Protein AF-C1H5U0-F1 (afdb_monomer)

Mean predicted aligned error: 10.73 Å

Organism: Paracoccidioides lutzii (strain ATCC MYA-826 / Pb01) (NCBI:txid502779)

Radius of gyration: 21.23 Å; Cα contacts (8 Å, |Δi|>4): 278; chains: 1; bounding box: 90×34×48 Å

pLDDT: mean 82.21, std 16.06, range [36.59, 97.88]

Solvent-accessible surface area (backbone atoms only — not comparable to full-atom values): 10912 Å² total; per-residue (Å²): 135,91,81,87,77,85,79,78,80,78,80,78,79,77,77,75,79,76,72,77,74,82,70,67,70,88,63,74,55,63,55,65,66,98,82,51,88,46,46,76,32,18,67,56,46,23,49,40,44,39,68,74,68,60,43,86,22,54,40,32,33,42,63,38,92,76,31,60,70,64,57,34,46,53,51,13,60,76,69,74,34,40,28,69,68,70,71,52,73,40,69,69,48,53,47,36,66,64,58,19,70,54,64,78,59,42,69,38,47,62,62,22,44,48,31,11,50,29,66,46,43,38,66,42,38,35,35,33,42,29,68,77,46,77,58,78,41,96,84,28,59,49,40,56,43,26,48,56,40,24,56,75,68,68,34,44,49,33,33,29,29,72,78,47,96,95,41,71,50,76,43,81,56,54,93,95,61,62,55,74,77,83,79,83,127

Foldseek 3Di:
DDDDDDPPPPPPPPPPPPPPDPQADDDPQQDDDPPFPLADGLQVLLCCVCPVVVDQQEAEEAEWPPDDPVLSVLVCVVVVHDYLVVSCPDVVNVSSCVSRPPPVSNVSNVLSNLLSSLLSHPAEYEYEAEAPDQQCDPPHSCRRRRVSSNVVVVHFYWYWYCLDVVDIDIDGDDHPDGDDDDPPD

Secondary structure (DSSP, 8-state):
----------------------PPP--GGGSPPTT-SSSPPHHHHHHIIIIIS---S-SEEEE-TTS-HHHHHHHHHHTT-EEHHHHHSSHHHHHHHHH---HHHHTTHHHHHHHHHHHH--SEEEEE--TT---S-TT-HIIIIIHHHHHHTT-EEEEEEEEETTEEEEEE--TTPPPPP----

Sequence (185 aa):
MKSPALLTFILALLVTFVTPLAVPQKNSLEKRGPYDNACPPVRTISGWMTYAKGWDGSKAVFWTADSDANDAKDFARQICGTYYYDLMNDMQWVQWEVVCTNQDEKAKLIPRASQAMAMATKGTAYIMIQEGAFHDRPSSTWWNVEYPVLLKNNVNVIAVNPREPGKFEQRPYNPGENPPPVKII

Nearest PDB structures (foldseek):
  8k9z-assembly2_C  TM=5.836E-01  e=4.322E-04  Vibrio vulnificus
  8ka1-assembly4_G  TM=5.293E-01  e=8.578E-04  Vibrio vulnificus
  8ka0-assembly4_G  TM=5.403E-01  e=9.717E-04  Vibrio vulnificus
  4xjt-assembly1_A  TM=6.358E-01  e=5.563E-03  Homo sapiens
  2y0d-assembly1_B  TM=2.561E-01  e=1.947E+00  Burkholderia cepacia

Structure (mmCIF, N/CA/C/O backbone):
data_AF-C1H5U0-F1
#
_entry.id   AF-C1H5U0-F1
#
loop_
_atom_site.group_PDB
_atom_site.id
_atom_site.type_symbol
_atom_site.label_atom_id
_atom_site.label_alt_id
_atom_site.label_comp_id
_atom_site.label_asym_id
_atom_site.label_entity_id
_atom_site.label_seq_id
_atom_site.pdbx_PDB_ins_code
_atom_site.Cartn_x
_atom_site.Cartn_y
_atom_site.Cartn_z
_atom_site.occupancy
_atom_site.B_iso_or_equiv
_atom_site.auth_seq_id
_atom_site.auth_comp_id
_atom_site.auth_asym_id
_atom_site.auth_atom_id
_atom_site.pdbx_PDB_model_num
ATOM 1 N N . MET A 1 1 ? -69.719 4.556 16.436 1.00 36.59 1 MET A N 1
ATOM 2 C CA . MET A 1 1 ? -69.989 4.242 15.014 1.00 36.59 1 MET A CA 1
ATOM 3 C C . MET A 1 1 ? -68.676 3.921 14.318 1.00 36.59 1 MET A C 1
ATOM 5 O O . MET A 1 1 ? -67.643 4.429 14.728 1.00 36.59 1 MET A O 1
ATOM 9 N N . LYS A 1 2 ? -68.741 3.000 13.354 1.00 40.03 2 LYS A N 1
ATOM 10 C CA . LYS A 1 2 ? -67.639 2.337 12.640 1.00 40.03 2 LYS A CA 1
ATOM 11 C C . LYS A 1 2 ? -66.761 3.316 11.843 1.00 40.03 2 LYS A C 1
ATOM 13 O O . LYS A 1 2 ? -67.313 4.200 11.200 1.00 40.03 2 LYS A O 1
ATOM 18 N N . SER A 1 3 ? -65.448 3.066 11.801 1.00 48.28 3 SER A N 1
ATOM 19 C CA . SER A 1 3 ? -64.703 2.637 10.594 1.00 48.28 3 SER A CA 1
ATOM 20 C C . SER A 1 3 ? -63.207 2.989 10.718 1.00 48.28 3 SER A C 1
ATOM 22 O O . SER A 1 3 ? -62.864 4.165 10.607 1.00 48.28 3 SER A O 1
ATOM 24 N N . PRO A 1 4 ? -62.288 2.028 10.929 1.00 50.25 4 PRO A N 1
ATOM 25 C CA . PRO A 1 4 ? -60.881 2.247 10.627 1.00 50.25 4 PRO A CA 1
ATOM 26 C C . PRO A 1 4 ? -60.677 2.015 9.126 1.00 50.25 4 PRO A C 1
ATOM 28 O O . PRO A 1 4 ? -60.777 0.894 8.626 1.00 50.25 4 PRO A O 1
ATOM 31 N N . ALA A 1 5 ? -60.467 3.116 8.407 1.00 52.16 5 ALA A N 1
ATOM 32 C CA . ALA A 1 5 ? -60.176 3.126 6.987 1.00 52.16 5 ALA A CA 1
ATOM 33 C C . ALA A 1 5 ? -58.921 2.295 6.679 1.00 52.16 5 ALA A C 1
ATOM 35 O O . ALA A 1 5 ? -57.882 2.423 7.327 1.00 52.16 5 ALA A O 1
ATOM 36 N N . LEU A 1 6 ? -59.070 1.448 5.666 1.00 49.81 6 LEU A N 1
ATOM 37 C CA . LEU A 1 6 ? -58.053 0.650 5.002 1.00 49.81 6 LEU A CA 1
ATOM 38 C C . LEU A 1 6 ? -56.871 1.556 4.591 1.00 49.81 6 LEU A C 1
ATOM 40 O O . LEU A 1 6 ? -56.962 2.290 3.608 1.00 49.81 6 LEU A O 1
ATOM 44 N N . LEU A 1 7 ? -55.772 1.547 5.347 1.00 49.28 7 LEU A N 1
ATOM 45 C CA . LEU A 1 7 ? -54.528 2.199 4.934 1.00 49.28 7 LEU A CA 1
ATOM 46 C C . LEU A 1 7 ? -53.786 1.254 3.987 1.00 49.28 7 LEU A C 1
ATOM 48 O O . LEU A 1 7 ? -53.045 0.363 4.398 1.00 49.28 7 LEU A O 1
ATOM 52 N N . THR A 1 8 ? -54.039 1.436 2.697 1.00 52.31 8 THR A N 1
ATOM 53 C CA . THR A 1 8 ? -53.291 0.819 1.607 1.00 52.31 8 THR A CA 1
ATOM 54 C C . THR A 1 8 ? -51.835 1.287 1.692 1.00 52.31 8 THR A C 1
ATOM 56 O O . THR A 1 8 ? -51.516 2.418 1.330 1.00 52.31 8 THR A O 1
ATOM 59 N N . PHE A 1 9 ? -50.942 0.435 2.198 1.00 56.84 9 PHE A N 1
ATOM 60 C CA . PHE A 1 9 ? -49.500 0.674 2.148 1.00 56.84 9 PHE A CA 1
ATOM 61 C C . PHE A 1 9 ? -49.034 0.568 0.692 1.00 56.84 9 PHE A C 1
ATOM 63 O O . PHE A 1 9 ? -48.806 -0.522 0.171 1.00 56.84 9 PHE A O 1
ATOM 70 N N . ILE A 1 10 ? -48.907 1.710 0.016 1.00 55.12 10 ILE A N 1
ATOM 71 C CA . ILE A 1 10 ? -48.169 1.803 -1.243 1.00 55.12 10 ILE A CA 1
ATOM 72 C C . ILE A 1 10 ? -46.694 1.611 -0.887 1.00 55.12 10 ILE A C 1
ATOM 74 O O . ILE A 1 10 ? -46.035 2.520 -0.385 1.00 55.12 10 ILE A O 1
ATOM 78 N N . LEU A 1 11 ? -46.191 0.395 -1.102 1.00 56.19 11 LEU A N 1
ATOM 79 C CA . LEU A 1 11 ? -44.779 0.064 -0.972 1.00 56.19 11 LEU A CA 1
ATOM 80 C C . LEU A 1 11 ? -44.030 0.736 -2.136 1.00 56.19 11 LEU A C 1
ATOM 82 O O . LEU A 1 11 ? -43.865 0.159 -3.209 1.00 56.19 11 LEU A O 1
ATOM 86 N N . ALA A 1 12 ? -43.640 1.997 -1.957 1.00 55.34 12 ALA A N 1
ATOM 87 C CA . ALA A 1 12 ? -42.763 2.691 -2.889 1.00 55.34 12 ALA A CA 1
ATOM 88 C C . ALA A 1 12 ? -41.373 2.043 -2.811 1.00 55.34 12 ALA A C 1
ATOM 90 O O . ALA A 1 12 ? -40.575 2.343 -1.923 1.00 55.34 12 ALA A O 1
ATOM 91 N N . LEU A 1 13 ? -41.107 1.105 -3.720 1.00 54.59 13 LEU A N 1
ATOM 92 C CA . LEU A 1 13 ? -39.803 0.478 -3.885 1.00 54.59 13 LEU A CA 1
ATOM 93 C C . LEU A 1 13 ? -38.851 1.527 -4.481 1.00 54.59 13 LEU A C 1
ATOM 95 O O . LEU A 1 13 ? -38.736 1.673 -5.697 1.00 54.59 13 LEU A O 1
ATOM 99 N N . LEU A 1 14 ? -38.222 2.323 -3.615 1.00 51.44 14 LEU A N 1
ATOM 100 C CA . LEU A 1 14 ? -37.121 3.212 -3.972 1.00 51.44 14 LEU A CA 1
ATOM 101 C C . LEU A 1 14 ? -35.942 2.341 -4.415 1.00 51.44 14 LEU A C 1
ATOM 103 O O . LEU A 1 14 ? -35.131 1.901 -3.605 1.00 51.44 14 LEU A O 1
ATOM 107 N N . VAL A 1 15 ? -35.864 2.068 -5.717 1.00 54.78 15 VAL A N 1
ATOM 108 C CA . VAL A 1 15 ? -34.641 1.571 -6.347 1.00 54.78 15 VAL A CA 1
ATOM 109 C C . VAL A 1 15 ? -33.657 2.733 -6.324 1.00 54.78 15 VAL A C 1
ATOM 111 O O . VAL A 1 15 ? -33.664 3.597 -7.200 1.00 54.78 15 VAL A O 1
ATOM 114 N N . THR A 1 16 ? -32.844 2.810 -5.275 1.00 54.38 16 THR A N 1
ATOM 115 C CA . THR A 1 16 ? -31.680 3.686 -5.265 1.00 54.38 16 THR A CA 1
ATOM 116 C C . THR A 1 16 ? -30.723 3.167 -6.332 1.00 54.38 16 THR A C 1
ATOM 118 O O . THR A 1 16 ? -30.081 2.130 -6.178 1.00 54.38 16 THR A O 1
ATOM 121 N N . PHE A 1 17 ? -30.647 3.877 -7.457 1.00 49.91 17 PHE A N 1
ATOM 122 C CA . PHE A 1 17 ? -29.544 3.715 -8.393 1.00 49.91 17 PHE A CA 1
ATOM 123 C C . PHE A 1 17 ? -28.279 4.157 -7.660 1.00 49.91 17 PHE A C 1
ATOM 125 O O . PHE A 1 17 ? -27.947 5.339 -7.632 1.00 49.91 17 PHE A O 1
ATOM 132 N N . VAL A 1 18 ? -27.592 3.215 -7.014 1.00 46.25 18 VAL A N 1
ATOM 133 C CA . VAL A 1 18 ? -26.211 3.422 -6.591 1.00 46.25 18 VAL A CA 1
ATOM 134 C C . VAL A 1 18 ? -25.440 3.594 -7.890 1.00 46.25 18 VAL A C 1
ATOM 136 O O . VAL A 1 18 ? -25.178 2.615 -8.584 1.00 46.25 18 VAL A O 1
ATOM 139 N N . THR A 1 19 ? -25.158 4.833 -8.292 1.00 47.72 19 THR A N 1
ATOM 140 C CA . THR A 1 19 ? -24.244 5.071 -9.405 1.00 47.72 19 THR A CA 1
ATOM 141 C C . THR A 1 19 ? -22.902 4.506 -8.965 1.00 47.72 19 THR A C 1
ATOM 143 O O . THR A 1 19 ? -22.349 5.031 -7.994 1.00 47.72 19 THR A O 1
ATOM 146 N N . PRO A 1 20 ? -22.380 3.436 -9.591 1.00 51.66 20 PRO A N 1
ATOM 147 C CA . PRO A 1 20 ? -21.033 3.001 -9.281 1.00 51.66 20 PRO A CA 1
ATOM 148 C C . PRO A 1 20 ? -20.127 4.192 -9.579 1.00 51.66 20 PRO A C 1
ATOM 150 O O . PRO A 1 20 ? -20.102 4.684 -10.710 1.00 51.66 20 PRO A O 1
ATOM 153 N N . LEU A 1 21 ? -19.458 4.710 -8.547 1.00 56.47 21 LEU A N 1
ATOM 154 C CA . LEU A 1 21 ? -18.447 5.743 -8.724 1.00 56.47 21 LEU A CA 1
ATOM 155 C C . LEU A 1 21 ? -17.485 5.242 -9.798 1.00 56.47 21 LEU A C 1
ATOM 157 O O . LEU A 1 21 ? -17.056 4.086 -9.756 1.00 56.47 21 LEU A O 1
ATOM 161 N N . ALA A 1 22 ? -17.223 6.082 -10.799 1.00 54.69 22 ALA A N 1
ATOM 162 C CA . ALA A 1 22 ? -16.344 5.732 -11.900 1.00 54.69 22 ALA A CA 1
ATOM 163 C C . ALA A 1 22 ? -14.982 5.322 -11.325 1.00 54.69 22 ALA A C 1
ATOM 165 O O . ALA A 1 22 ? -14.222 6.158 -10.840 1.00 54.69 22 ALA A O 1
ATOM 166 N N . VAL A 1 23 ? -14.702 4.018 -11.341 1.00 56.50 23 VAL A N 1
ATOM 167 C CA . VAL A 1 23 ? -13.418 3.471 -10.906 1.00 56.50 23 VAL A CA 1
ATOM 168 C C . VAL A 1 23 ? -12.339 4.043 -11.834 1.00 56.50 23 VAL A C 1
ATOM 170 O O . VAL A 1 23 ? -12.524 3.993 -13.056 1.00 56.50 23 VAL A O 1
ATOM 173 N N . PRO A 1 24 ? -11.230 4.593 -11.307 1.00 53.41 24 PRO A N 1
ATOM 174 C CA . PRO A 1 24 ? -10.163 5.142 -12.137 1.00 53.41 24 PRO A CA 1
ATOM 175 C C . PRO A 1 24 ? -9.634 4.145 -13.178 1.00 53.41 24 PRO A C 1
ATOM 177 O O . PRO A 1 24 ? -9.595 2.931 -12.956 1.00 53.41 24 PRO A O 1
ATOM 180 N N . GLN A 1 25 ? -9.239 4.678 -14.340 1.00 52.84 25 GLN A N 1
ATOM 181 C CA . GLN A 1 25 ? -8.763 3.907 -15.492 1.00 52.84 25 GLN A CA 1
ATOM 182 C C . GLN A 1 25 ? -7.544 3.025 -15.175 1.00 52.84 25 GLN A C 1
ATOM 184 O O . GLN A 1 25 ? -6.736 3.307 -14.293 1.00 52.84 25 GLN A O 1
ATOM 189 N N . LYS A 1 26 ? -7.395 1.964 -15.980 1.00 54.84 26 LYS A N 1
ATOM 190 C CA . LYS A 1 26 ? -6.304 0.980 -15.951 1.00 54.84 26 LYS A CA 1
ATOM 191 C C . LYS A 1 26 ? -4.927 1.645 -15.820 1.00 54.84 26 LYS A C 1
ATOM 193 O O . LYS A 1 26 ? -4.425 2.233 -16.775 1.00 54.84 26 LYS A O 1
ATOM 198 N N . ASN A 1 27 ? -4.293 1.485 -14.661 1.00 61.78 27 ASN A N 1
ATOM 199 C CA . ASN A 1 27 ? -2.944 1.986 -14.430 1.00 61.78 27 ASN A CA 1
ATOM 200 C C . ASN A 1 27 ? -1.891 1.145 -15.188 1.00 61.78 27 ASN A C 1
ATOM 202 O O . ASN A 1 27 ? -2.013 -0.076 -15.316 1.00 61.78 27 ASN A O 1
ATOM 206 N N . SER A 1 28 ? -0.840 1.797 -15.693 1.00 71.50 28 SER A N 1
ATOM 207 C CA . SER A 1 28 ? 0.243 1.189 -16.484 1.00 71.50 28 SER A CA 1
ATOM 208 C C . SER A 1 28 ? 1.241 0.359 -15.660 1.00 71.50 28 SER A C 1
ATOM 210 O O . SER A 1 28 ? 2.111 -0.294 -16.233 1.00 71.50 28 SER A O 1
ATOM 212 N N . LEU A 1 29 ? 1.104 0.338 -14.329 1.00 85.44 29 LEU A N 1
ATOM 213 C CA . LEU A 1 29 ? 2.038 -0.311 -13.400 1.00 85.44 29 LEU A CA 1
ATOM 214 C C . LEU A 1 29 ? 2.165 -1.829 -13.586 1.00 85.44 29 LEU A C 1
ATOM 216 O O . LEU A 1 29 ? 3.243 -2.372 -13.332 1.00 85.44 29 LEU A O 1
ATOM 220 N N . GLU A 1 30 ? 1.101 -2.507 -14.041 1.00 80.69 30 GLU A N 1
ATOM 221 C CA . GLU A 1 30 ? 1.060 -3.973 -14.189 1.00 80.69 30 GLU A CA 1
ATOM 222 C C . GLU A 1 30 ? 2.194 -4.514 -15.063 1.00 80.69 30 GLU A C 1
ATOM 224 O O . GLU A 1 30 ? 2.725 -5.599 -14.807 1.00 80.69 30 GLU A O 1
ATOM 229 N N . LYS A 1 31 ? 2.533 -3.767 -16.118 1.00 78.06 31 LYS A N 1
ATOM 230 C CA . LYS A 1 31 ? 3.557 -4.141 -17.084 1.00 78.06 31 LYS A CA 1
ATOM 231 C C . LYS A 1 31 ? 4.830 -3.351 -16.837 1.00 78.06 31 LYS A C 1
ATOM 233 O O . LYS A 1 31 ? 4.841 -2.240 -16.311 1.00 78.06 31 LYS A O 1
ATOM 238 N N . ARG A 1 32 ? 5.915 -3.967 -17.267 1.00 77.50 32 ARG A N 1
ATOM 239 C CA . ARG A 1 32 ? 7.239 -3.375 -17.318 1.00 77.50 32 ARG A CA 1
ATOM 240 C C . ARG A 1 32 ? 7.489 -2.727 -18.669 1.00 77.50 32 ARG A C 1
ATOM 242 O O . ARG A 1 32 ? 6.888 -3.146 -19.661 1.00 77.50 32 ARG A O 1
ATOM 249 N N . GLY A 1 33 ? 8.403 -1.763 -18.710 1.00 73.06 33 GLY A N 1
ATOM 250 C CA . GLY A 1 33 ? 8.985 -1.316 -19.971 1.00 73.06 33 GLY A CA 1
ATOM 251 C C . GLY A 1 33 ? 9.666 -2.478 -20.725 1.00 73.06 33 GLY A C 1
ATOM 252 O O . GLY A 1 33 ? 10.146 -3.423 -20.094 1.00 73.06 33 GLY A O 1
ATOM 253 N N . PRO A 1 34 ? 9.727 -2.436 -22.068 1.00 68.94 34 PRO A N 1
ATOM 254 C CA . PRO A 1 34 ? 10.248 -3.534 -22.892 1.00 68.94 34 PRO A CA 1
ATOM 255 C C . PRO A 1 34 ? 11.735 -3.871 -22.671 1.00 68.94 34 PRO A C 1
ATOM 257 O O . PRO A 1 34 ? 12.166 -4.945 -23.079 1.00 68.94 34 PRO A O 1
ATOM 260 N N . TYR A 1 35 ? 12.512 -2.998 -22.018 1.00 62.41 35 TYR A N 1
ATOM 261 C CA . TYR A 1 35 ? 13.975 -3.122 -21.908 1.00 62.41 35 TYR A CA 1
ATOM 262 C C . TYR A 1 35 ? 14.517 -3.137 -20.482 1.00 62.41 35 TYR A C 1
ATOM 264 O O . TYR A 1 35 ? 15.729 -3.128 -20.288 1.00 62.41 35 TYR A O 1
ATOM 272 N N . ASP A 1 36 ? 13.650 -3.180 -19.478 1.00 72.06 36 ASP A N 1
ATOM 273 C CA . ASP A 1 36 ? 14.103 -3.220 -18.097 1.00 72.06 36 ASP A CA 1
ATOM 274 C C . ASP A 1 36 ? 13.911 -4.617 -17.537 1.00 72.06 36 ASP A C 1
ATOM 276 O O . ASP A 1 36 ? 12.841 -4.918 -17.055 1.00 72.06 36 ASP A O 1
ATOM 280 N N . ASN A 1 37 ? 14.892 -5.515 -17.613 1.00 76.69 37 ASN A N 1
ATOM 281 C CA . ASN A 1 37 ? 14.695 -6.861 -17.063 1.00 76.69 37 ASN A CA 1
ATOM 282 C C . ASN A 1 37 ? 14.859 -6.951 -15.540 1.00 76.69 37 ASN A C 1
ATOM 284 O O . ASN A 1 37 ? 14.518 -7.987 -14.964 1.00 76.69 37 ASN A O 1
ATOM 288 N N . ALA A 1 38 ? 15.327 -5.883 -14.902 1.00 85.69 38 ALA A N 1
ATOM 289 C CA . ALA A 1 38 ? 15.750 -5.898 -13.515 1.00 85.69 38 ALA A CA 1
ATOM 290 C C . ALA A 1 38 ? 14.658 -5.408 -12.557 1.00 85.69 38 ALA A C 1
ATOM 292 O O . ALA A 1 38 ? 14.546 -5.924 -11.445 1.00 85.69 38 ALA A O 1
ATOM 293 N N . CYS A 1 39 ? 13.802 -4.481 -12.991 1.00 90.88 39 CYS A N 1
ATOM 294 C CA . CYS A 1 39 ? 12.648 -4.068 -12.200 1.00 90.88 39 CYS A CA 1
ATOM 295 C C . CYS A 1 39 ? 11.550 -5.150 -12.253 1.00 90.88 39 CYS A C 1
ATOM 297 O O . CYS A 1 39 ? 11.128 -5.553 -13.342 1.00 90.88 39 CYS A O 1
ATOM 299 N N . PRO A 1 40 ? 11.051 -5.659 -11.117 1.00 91.81 40 PRO A N 1
ATOM 300 C CA . PRO A 1 40 ? 9.992 -6.662 -11.115 1.00 91.81 40 PRO A CA 1
ATOM 301 C C . PRO A 1 40 ? 8.633 -6.060 -11.533 1.00 91.81 40 PRO A C 1
ATOM 303 O O . PRO A 1 40 ? 8.292 -4.942 -11.133 1.00 91.81 40 PRO A O 1
ATOM 306 N N . PRO A 1 41 ? 7.808 -6.790 -12.309 1.00 92.38 41 PRO A N 1
ATOM 307 C CA . PRO A 1 41 ? 6.410 -6.424 -12.522 1.00 92.38 41 PRO A CA 1
ATOM 308 C C . PRO A 1 41 ? 5.563 -6.710 -11.270 1.00 92.38 41 PRO A C 1
ATOM 310 O O . PRO A 1 41 ? 5.934 -7.524 -10.421 1.00 92.38 41 PRO A O 1
ATOM 313 N N . VAL A 1 42 ? 4.365 -6.116 -11.197 1.00 93.44 42 VAL A N 1
ATOM 314 C CA . VAL A 1 42 ? 3.436 -6.246 -10.049 1.00 93.44 42 VAL A CA 1
ATOM 315 C C . VAL A 1 42 ? 3.181 -7.705 -9.661 1.00 93.44 42 VAL A C 1
ATOM 317 O O . VAL A 1 42 ? 3.228 -8.053 -8.486 1.00 93.44 42 VAL A O 1
ATOM 320 N N . ARG A 1 43 ? 2.959 -8.593 -10.641 1.00 92.81 43 ARG A N 1
ATOM 321 C CA . ARG A 1 43 ? 2.694 -10.021 -10.378 1.00 92.81 43 ARG A CA 1
ATOM 322 C C . ARG A 1 43 ? 3.871 -10.740 -9.721 1.00 92.81 43 ARG A C 1
ATOM 324 O O . ARG A 1 43 ? 3.642 -11.614 -8.892 1.00 92.81 43 ARG A O 1
ATOM 331 N N . THR A 1 44 ? 5.104 -10.375 -10.069 1.00 93.44 44 THR A N 1
ATOM 332 C CA . THR A 1 44 ? 6.307 -10.939 -9.442 1.00 93.44 44 T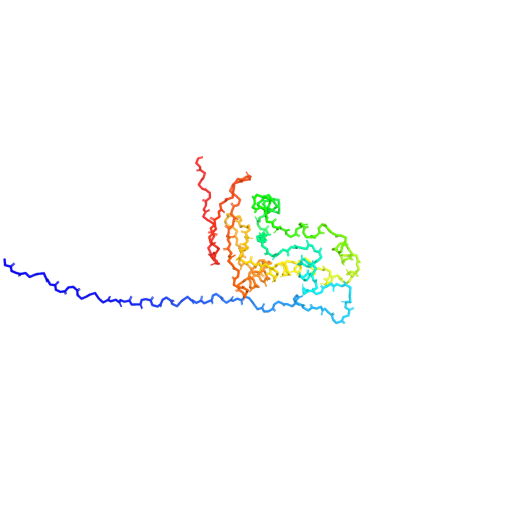HR A CA 1
ATOM 333 C C . THR A 1 44 ? 6.395 -10.511 -7.984 1.00 93.44 44 THR A C 1
ATOM 335 O O . THR A 1 44 ? 6.621 -11.357 -7.125 1.00 93.44 44 THR A O 1
ATOM 338 N N . ILE A 1 45 ? 6.141 -9.232 -7.694 1.00 94.50 45 ILE A N 1
ATOM 339 C CA . ILE A 1 45 ? 6.135 -8.726 -6.317 1.00 94.50 45 ILE A CA 1
ATOM 340 C C . ILE A 1 45 ? 5.012 -9.391 -5.510 1.00 94.50 45 ILE A C 1
ATOM 342 O O . ILE A 1 45 ? 5.252 -9.867 -4.408 1.00 94.50 45 ILE A O 1
ATOM 346 N N . SER A 1 46 ? 3.808 -9.496 -6.078 1.00 94.19 46 SER A N 1
ATOM 347 C CA . SER A 1 46 ? 2.648 -10.100 -5.409 1.00 94.19 46 SER A CA 1
ATOM 348 C C . SER A 1 46 ? 2.899 -11.573 -5.074 1.00 94.19 46 SER A C 1
ATOM 350 O O . SER A 1 46 ? 2.696 -11.990 -3.938 1.00 94.19 46 SER A O 1
ATOM 352 N N . GLY A 1 47 ? 3.444 -12.343 -6.025 1.00 94.00 47 GLY A N 1
ATOM 353 C CA . GLY A 1 47 ? 3.845 -13.728 -5.782 1.00 94.00 47 GLY A CA 1
ATOM 354 C C . GLY A 1 47 ? 4.955 -13.854 -4.736 1.00 94.00 47 GLY A C 1
ATOM 355 O O . GLY A 1 47 ? 4.907 -14.743 -3.892 1.00 94.00 47 GLY A O 1
ATOM 356 N N . TRP A 1 48 ? 5.940 -12.957 -4.736 1.00 94.69 48 TRP A N 1
ATOM 357 C CA . TRP A 1 48 ? 6.980 -12.943 -3.706 1.00 94.69 48 TRP A CA 1
ATOM 358 C C . TRP A 1 48 ? 6.407 -12.665 -2.306 1.00 94.69 48 TRP A C 1
ATOM 360 O O . TRP A 1 48 ? 6.734 -13.392 -1.367 1.00 94.69 48 TRP A O 1
ATOM 370 N N . MET A 1 49 ? 5.492 -11.701 -2.167 1.00 94.50 49 MET A N 1
ATOM 371 C CA . MET A 1 49 ? 4.811 -11.422 -0.897 1.00 94.50 49 MET A CA 1
ATOM 372 C C . MET A 1 49 ? 4.061 -12.657 -0.373 1.00 94.50 49 MET A C 1
ATOM 374 O O . MET A 1 49 ? 4.161 -12.984 0.806 1.00 94.50 49 MET A O 1
ATOM 378 N N . THR A 1 50 ? 3.356 -13.394 -1.235 1.00 94.19 50 THR A N 1
ATOM 379 C CA . THR A 1 50 ? 2.586 -14.565 -0.788 1.00 94.19 50 THR A CA 1
ATOM 380 C C . THR A 1 50 ? 3.445 -15.803 -0.548 1.00 94.19 50 THR A C 1
ATOM 382 O O . THR A 1 50 ? 3.254 -16.503 0.440 1.00 94.19 50 THR A O 1
ATOM 385 N N . TYR A 1 51 ? 4.385 -16.104 -1.447 1.00 93.06 51 TYR A N 1
ATOM 386 C CA . TYR A 1 51 ? 5.116 -17.375 -1.426 1.00 93.06 51 TYR A CA 1
ATOM 387 C C . TYR A 1 51 ? 6.447 -17.292 -0.684 1.00 93.06 51 TYR A C 1
ATOM 389 O O . TYR A 1 51 ? 6.778 -18.212 0.056 1.00 93.06 51 TYR A O 1
ATOM 397 N N . ALA A 1 52 ? 7.213 -16.215 -0.868 1.00 89.62 52 ALA A N 1
ATOM 398 C CA . ALA A 1 52 ? 8.525 -16.083 -0.238 1.00 89.62 52 ALA A CA 1
ATOM 399 C C . ALA A 1 52 ? 8.421 -15.507 1.178 1.00 89.62 52 ALA A C 1
ATOM 401 O O . ALA A 1 52 ? 9.106 -15.983 2.079 1.00 89.62 52 ALA A O 1
ATOM 402 N N . LYS A 1 53 ? 7.541 -14.517 1.397 1.00 90.25 53 LYS A N 1
ATOM 403 C CA . LYS A 1 53 ? 7.294 -13.963 2.742 1.00 90.25 53 LYS A CA 1
ATOM 404 C C . LYS A 1 53 ? 6.269 -14.766 3.545 1.00 90.25 53 LYS A C 1
ATOM 406 O O . LYS A 1 53 ? 6.156 -14.553 4.747 1.00 90.25 53 LYS A O 1
ATOM 411 N N . GLY A 1 54 ? 5.528 -15.668 2.898 1.00 91.19 54 GLY A N 1
ATOM 412 C CA . GLY A 1 54 ? 4.481 -16.462 3.544 1.00 91.19 54 GLY A CA 1
ATOM 413 C C . GLY A 1 54 ? 3.289 -15.630 4.025 1.00 91.19 54 GLY A C 1
ATOM 414 O O . GLY A 1 54 ? 2.540 -16.092 4.883 1.00 91.19 54 GLY A O 1
ATOM 415 N N . TRP A 1 55 ? 3.114 -14.405 3.513 1.00 94.06 55 TRP A N 1
ATOM 416 C CA . TRP A 1 55 ? 1.975 -13.570 3.878 1.00 94.06 55 TRP A CA 1
ATOM 417 C C . TRP A 1 55 ? 0.701 -14.114 3.225 1.00 94.06 55 TRP A C 1
ATOM 419 O O . TRP A 1 55 ? 0.625 -14.295 2.009 1.00 94.06 55 TRP A O 1
ATOM 429 N N . ASP A 1 56 ? -0.322 -14.376 4.032 1.00 94.31 56 ASP A N 1
ATOM 430 C CA . ASP A 1 56 ? -1.566 -15.006 3.581 1.00 94.31 56 ASP A CA 1
ATOM 431 C C . ASP A 1 56 ? -2.525 -14.044 2.854 1.00 94.31 56 ASP A C 1
ATOM 433 O O . ASP A 1 56 ? -3.528 -14.484 2.270 1.00 94.31 56 ASP A O 1
ATOM 437 N N . GLY A 1 57 ? -2.188 -12.750 2.846 1.00 95.00 57 GLY A N 1
ATOM 438 C CA . GLY A 1 57 ? -2.994 -11.669 2.290 1.00 95.00 57 GLY A CA 1
ATOM 439 C C . GLY A 1 57 ? -3.976 -11.061 3.291 1.00 95.00 57 GLY A C 1
ATOM 440 O O . GLY A 1 57 ? -4.746 -10.174 2.927 1.00 95.00 57 GLY A O 1
ATOM 441 N N . SER A 1 58 ? -4.019 -11.531 4.535 1.00 94.81 58 SER A N 1
ATOM 442 C CA . SER A 1 58 ? -4.957 -11.010 5.524 1.00 94.81 58 SER A CA 1
ATOM 443 C C . SER A 1 58 ? -4.472 -9.688 6.121 1.00 94.81 58 SER A C 1
ATOM 445 O O . SER A 1 58 ? -3.270 -9.424 6.222 1.00 94.81 58 SER A O 1
ATOM 447 N N . LYS A 1 59 ? -5.437 -8.856 6.537 1.00 95.25 59 LYS A N 1
ATOM 448 C CA . LYS A 1 59 ? -5.217 -7.654 7.358 1.00 95.25 59 LYS A CA 1
ATOM 449 C C . LYS A 1 59 ? -4.147 -6.711 6.791 1.00 95.25 59 LYS A C 1
ATOM 451 O O . LYS A 1 59 ? -3.287 -6.216 7.522 1.00 95.25 59 LYS A O 1
ATOM 456 N N . ALA A 1 60 ? -4.211 -6.472 5.484 1.00 97.62 60 ALA A N 1
ATOM 457 C CA . ALA A 1 60 ? -3.390 -5.466 4.826 1.00 97.62 60 ALA A CA 1
ATOM 458 C C . ALA A 1 60 ? -3.735 -4.073 5.369 1.00 97.62 60 ALA A C 1
ATOM 460 O O . ALA A 1 60 ? -4.910 -3.702 5.388 1.00 97.62 60 ALA A O 1
ATOM 461 N N . VAL A 1 61 ? -2.726 -3.313 5.783 1.00 97.06 61 VAL A N 1
ATOM 462 C CA . VAL A 1 61 ? -2.860 -1.927 6.238 1.00 97.06 61 VAL A CA 1
ATOM 463 C C . VAL A 1 61 ? -2.189 -1.002 5.227 1.00 97.06 61 VAL A C 1
ATOM 465 O O . VAL A 1 61 ? -0.973 -1.035 5.032 1.00 97.06 61 VAL A O 1
ATOM 468 N N . PHE A 1 62 ? -3.012 -0.174 4.598 1.00 95.12 62 PHE A N 1
ATOM 469 C CA . PHE A 1 62 ? -2.644 0.901 3.685 1.00 95.12 62 PHE A CA 1
ATOM 470 C C . PHE A 1 62 ? -2.752 2.245 4.407 1.00 95.12 62 PHE A C 1
ATOM 472 O O . PHE A 1 62 ? -3.416 2.348 5.438 1.00 95.12 62 PHE A O 1
ATOM 479 N N . TRP A 1 63 ? -2.147 3.296 3.863 1.00 91.62 63 TRP A N 1
ATOM 480 C CA . TRP A 1 63 ? -2.295 4.649 4.397 1.00 91.62 63 TRP A CA 1
ATOM 481 C C . TRP A 1 63 ? -2.304 5.686 3.283 1.00 91.62 63 TRP A C 1
ATOM 483 O O . TRP A 1 63 ? -1.723 5.505 2.213 1.00 91.62 63 TRP A O 1
ATOM 493 N N . THR A 1 64 ? -2.996 6.786 3.547 1.00 88.19 64 THR A N 1
ATOM 494 C CA . THR A 1 64 ? -3.003 7.956 2.669 1.00 88.19 64 THR A CA 1
ATOM 495 C C . THR A 1 64 ? -1.790 8.841 2.953 1.00 88.19 64 THR A C 1
ATOM 497 O O . THR A 1 64 ? -1.213 8.775 4.034 1.00 88.19 64 THR A O 1
ATOM 500 N N . ALA A 1 65 ? -1.407 9.700 2.003 1.00 81.94 65 ALA A N 1
ATOM 501 C CA . ALA A 1 65 ? -0.289 10.633 2.191 1.00 81.94 65 ALA A CA 1
ATOM 502 C C . ALA A 1 65 ? -0.504 11.611 3.364 1.00 81.94 65 ALA A C 1
ATOM 504 O O . ALA A 1 65 ? 0.466 12.100 3.932 1.00 81.94 65 ALA A O 1
ATOM 505 N N . ASP A 1 66 ? -1.763 11.868 3.722 1.00 81.88 66 ASP A N 1
ATOM 506 C CA . ASP A 1 66 ? -2.142 12.702 4.862 1.00 81.88 66 ASP A CA 1
ATOM 507 C C . ASP A 1 66 ? -2.060 11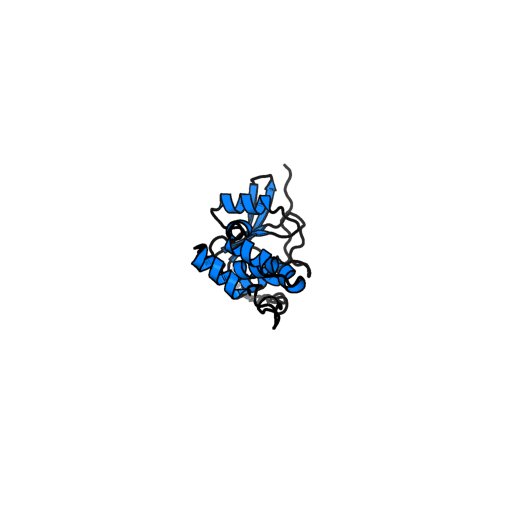.938 6.206 1.00 81.88 66 ASP A C 1
ATOM 509 O O . ASP A 1 66 ? -2.327 12.512 7.247 1.00 81.88 66 ASP A O 1
ATOM 513 N N . SER A 1 67 ? -1.725 10.642 6.221 1.00 82.69 67 SER A N 1
ATOM 514 C CA . SER A 1 67 ? -1.589 9.837 7.450 1.00 82.69 67 SER A CA 1
ATOM 515 C C . SER A 1 67 ? -0.126 9.475 7.724 1.00 82.69 67 SER A C 1
ATOM 517 O O . SER A 1 67 ? 0.652 9.291 6.786 1.00 82.69 67 SER A O 1
ATOM 519 N N . ASP A 1 68 ? 0.256 9.314 8.997 1.00 84.00 68 ASP A N 1
ATOM 520 C CA . ASP A 1 68 ? 1.614 8.884 9.356 1.00 84.00 68 ASP A CA 1
ATOM 521 C C . ASP A 1 68 ? 1.806 7.381 9.067 1.00 84.00 68 ASP A C 1
ATOM 523 O O . ASP A 1 68 ? 0.990 6.529 9.430 1.00 84.00 68 ASP A O 1
ATOM 527 N N . ALA A 1 69 ? 2.931 7.030 8.444 1.00 88.31 69 ALA A N 1
ATOM 528 C CA . ALA A 1 69 ? 3.334 5.639 8.266 1.00 88.31 69 ALA A CA 1
ATOM 529 C C . ALA A 1 69 ? 3.585 4.922 9.611 1.00 88.31 69 ALA A C 1
ATOM 531 O O . ALA A 1 69 ? 3.448 3.699 9.685 1.00 88.31 69 ALA A O 1
ATOM 532 N N . ASN A 1 70 ? 3.935 5.652 10.675 1.00 90.56 70 ASN A N 1
ATOM 533 C CA . ASN A 1 70 ? 4.041 5.116 12.031 1.00 90.56 70 ASN A CA 1
ATOM 534 C C . ASN A 1 70 ? 2.671 4.744 12.608 1.00 90.56 70 ASN A C 1
ATOM 536 O O . ASN A 1 70 ? 2.560 3.683 13.213 1.00 90.56 70 ASN A O 1
ATOM 540 N N . ASP A 1 71 ? 1.620 5.524 12.345 1.00 90.88 71 ASP A N 1
ATOM 541 C CA . ASP A 1 71 ? 0.259 5.154 12.752 1.00 90.88 71 ASP A CA 1
ATOM 542 C C . ASP A 1 71 ? -0.197 3.879 12.035 1.00 90.88 71 ASP A C 1
ATOM 544 O O . ASP A 1 71 ? -0.773 2.983 12.652 1.00 90.88 71 ASP A O 1
ATOM 548 N N . ALA A 1 72 ? 0.114 3.753 10.739 1.00 93.12 72 ALA A N 1
ATOM 549 C CA . ALA A 1 72 ? -0.158 2.536 9.975 1.00 93.12 72 ALA A CA 1
ATOM 550 C C . ALA A 1 72 ? 0.585 1.320 10.550 1.00 93.12 72 ALA A C 1
ATOM 552 O O . ALA A 1 72 ? 0.011 0.238 10.684 1.00 93.12 72 ALA A O 1
ATOM 553 N N . LYS A 1 73 ? 1.854 1.504 10.927 1.00 94.19 73 LYS A N 1
ATOM 554 C CA . LYS A 1 73 ? 2.682 0.482 11.576 1.00 94.19 73 LYS A CA 1
ATOM 555 C C . LYS A 1 73 ? 2.121 0.063 12.933 1.00 94.19 73 LYS A C 1
ATOM 557 O O . LYS A 1 73 ? 2.035 -1.133 13.217 1.00 94.19 73 LYS A O 1
ATOM 562 N N . ASP A 1 74 ? 1.758 1.021 13.776 1.00 94.06 74 ASP A N 1
ATOM 563 C CA . ASP A 1 74 ? 1.244 0.751 15.117 1.00 94.06 74 ASP A CA 1
ATOM 564 C C . ASP A 1 74 ? -0.136 0.091 15.055 1.00 94.06 74 ASP A C 1
ATOM 566 O O . ASP A 1 74 ? -0.375 -0.898 15.753 1.00 94.06 74 ASP A O 1
ATOM 570 N N . PHE A 1 75 ? -1.001 0.534 14.138 1.00 95.56 75 PHE A N 1
ATOM 571 C CA . PHE A 1 75 ? -2.275 -0.128 13.882 1.00 95.56 75 PHE A CA 1
ATOM 572 C C . PHE A 1 75 ? -2.084 -1.558 13.357 1.00 95.56 75 PHE A C 1
ATOM 574 O O . PHE A 1 75 ? -2.703 -2.486 13.881 1.00 95.56 75 PHE A O 1
ATOM 581 N N . ALA A 1 76 ? -1.189 -1.769 12.382 1.00 96.12 76 ALA A N 1
ATOM 582 C CA . ALA A 1 76 ? -0.870 -3.102 11.871 1.00 96.12 76 ALA A CA 1
ATOM 583 C C . ALA A 1 76 ? -0.415 -4.039 12.997 1.00 96.12 76 ALA A C 1
ATOM 585 O O . ALA A 1 76 ? -0.917 -5.155 13.107 1.00 96.12 76 ALA A O 1
ATOM 586 N N . ARG A 1 77 ? 0.453 -3.575 13.900 1.00 95.19 77 ARG A N 1
ATOM 587 C CA . ARG A 1 77 ? 0.865 -4.350 15.081 1.00 95.19 77 ARG A CA 1
ATOM 588 C C . ARG A 1 77 ? -0.304 -4.665 16.007 1.00 95.19 77 ARG A C 1
ATOM 590 O O . ARG A 1 77 ? -0.435 -5.812 16.427 1.00 95.19 77 ARG A O 1
ATOM 597 N N . GLN A 1 78 ? -1.163 -3.687 16.294 1.00 94.81 78 GLN A N 1
ATOM 598 C CA . GLN A 1 78 ? -2.320 -3.867 17.174 1.00 94.81 78 GLN A CA 1
ATOM 599 C C . GLN A 1 78 ? -3.267 -4.967 16.678 1.00 94.81 78 GLN A C 1
ATOM 601 O O . GLN A 1 78 ? -3.797 -5.729 17.487 1.00 94.81 78 GLN A O 1
ATOM 606 N N . ILE A 1 79 ? -3.491 -5.065 15.365 1.00 95.44 79 ILE A N 1
ATOM 607 C CA . ILE A 1 79 ? -4.409 -6.061 14.792 1.00 95.44 79 ILE A CA 1
ATOM 608 C C . ILE A 1 79 ? -3.715 -7.358 14.350 1.00 95.44 79 ILE A C 1
ATOM 610 O O . ILE A 1 79 ? -4.380 -8.247 13.804 1.00 95.44 79 ILE A O 1
ATOM 614 N N . CYS A 1 80 ? -2.401 -7.483 14.568 1.00 95.38 80 CYS A N 1
ATOM 615 C CA . CYS A 1 80 ? -1.553 -8.521 13.972 1.00 95.38 80 CYS A CA 1
ATOM 616 C C . CYS A 1 80 ? -1.737 -8.597 12.445 1.00 95.38 80 CYS A C 1
ATOM 618 O O . CYS A 1 80 ? -2.000 -9.667 11.894 1.00 95.38 80 CYS A O 1
ATOM 620 N N . GLY A 1 81 ? -1.729 -7.437 11.796 1.00 96.31 81 GLY A N 1
ATOM 621 C CA . GLY A 1 81 ? -1.806 -7.261 10.355 1.00 96.31 81 GLY A CA 1
ATOM 622 C C . GLY A 1 81 ? -0.442 -6.997 9.737 1.00 96.31 81 GLY A C 1
ATOM 623 O O . GLY A 1 81 ? 0.599 -7.181 10.365 1.00 96.31 81 GLY A O 1
ATOM 624 N N . THR A 1 82 ? -0.459 -6.569 8.482 1.00 95.94 82 THR A N 1
ATOM 625 C CA . THR A 1 82 ? 0.752 -6.311 7.705 1.00 95.94 82 THR A CA 1
ATOM 626 C C . THR A 1 82 ? 0.614 -4.961 7.046 1.00 95.94 82 THR A C 1
ATOM 628 O O . THR A 1 82 ? -0.352 -4.727 6.322 1.00 95.94 82 THR A O 1
ATOM 631 N N . TYR A 1 83 ? 1.586 -4.085 7.271 1.00 93.00 83 TYR A N 1
ATOM 632 C CA . TYR A 1 83 ? 1.741 -2.880 6.466 1.00 93.00 83 TYR A CA 1
ATOM 633 C C . TYR A 1 83 ? 2.934 -3.054 5.530 1.00 93.00 83 TYR A C 1
ATOM 635 O O . TYR A 1 83 ? 3.819 -3.882 5.740 1.00 93.00 83 TYR A O 1
ATOM 643 N N . TYR A 1 84 ? 2.941 -2.276 4.459 1.00 87.19 84 TYR A N 1
ATOM 644 C CA . TYR A 1 84 ? 3.872 -2.421 3.347 1.00 87.19 84 TYR A CA 1
ATOM 645 C C . TYR A 1 84 ? 5.358 -2.593 3.738 1.00 87.19 84 TYR A C 1
ATOM 647 O O . TYR A 1 84 ? 6.043 -3.449 3.172 1.00 87.19 84 TYR A O 1
ATOM 655 N N . TYR A 1 85 ?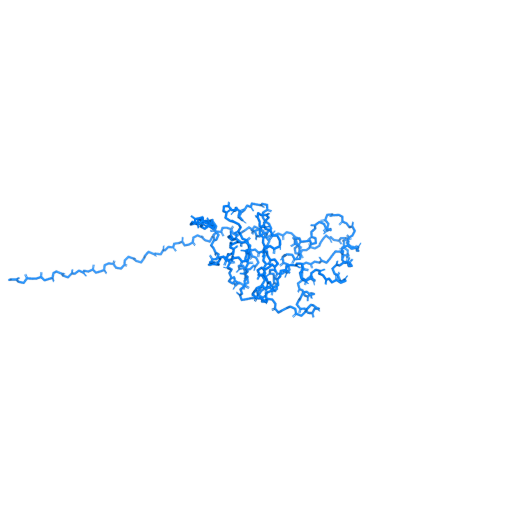 5.866 -1.838 4.722 1.00 89.56 85 TYR A N 1
ATOM 656 C CA . TYR A 1 85 ? 7.281 -1.917 5.110 1.00 89.56 85 TYR A CA 1
ATOM 657 C C . TYR A 1 85 ? 7.673 -3.225 5.821 1.00 89.56 85 TYR A C 1
ATOM 659 O O . TYR A 1 85 ? 8.852 -3.581 5.788 1.00 89.56 85 TYR A O 1
ATOM 667 N N . ASP A 1 86 ? 6.724 -3.988 6.377 1.00 90.75 86 ASP A N 1
ATOM 668 C CA . ASP A 1 86 ? 7.007 -5.324 6.931 1.00 90.75 86 ASP A CA 1
ATOM 669 C C . ASP A 1 86 ? 7.480 -6.297 5.845 1.00 90.75 86 ASP A C 1
ATOM 671 O O . ASP A 1 86 ? 8.360 -7.132 6.062 1.00 90.75 86 ASP A O 1
ATOM 675 N N . LEU A 1 87 ? 6.900 -6.176 4.649 1.00 88.62 87 LEU A N 1
ATOM 676 C CA . LEU A 1 87 ? 7.234 -7.021 3.508 1.00 88.62 87 LEU A CA 1
ATOM 677 C C . LEU A 1 87 ? 8.586 -6.605 2.918 1.00 88.62 87 LEU A C 1
ATOM 679 O O . LEU A 1 87 ? 9.395 -7.465 2.587 1.00 88.62 87 LEU A O 1
ATOM 683 N N . MET A 1 88 ? 8.840 -5.296 2.856 1.00 87.38 88 MET A N 1
ATOM 684 C CA . MET A 1 88 ? 10.032 -4.660 2.273 1.00 87.38 88 MET A CA 1
ATOM 685 C C . MET A 1 88 ? 11.325 -4.890 3.049 1.00 87.38 88 MET A C 1
ATOM 687 O O . MET A 1 88 ? 12.407 -4.741 2.484 1.00 87.38 88 MET A O 1
ATOM 691 N N . ASN A 1 89 ? 11.232 -5.203 4.342 1.00 89.12 89 ASN A N 1
ATOM 692 C CA . ASN A 1 89 ? 12.388 -5.496 5.182 1.00 89.12 89 ASN A CA 1
ATOM 693 C C . ASN A 1 89 ? 12.949 -6.892 4.845 1.00 89.12 89 ASN A C 1
ATOM 695 O O . ASN A 1 89 ? 12.817 -7.849 5.610 1.00 89.12 89 ASN A O 1
ATOM 699 N N . ASP A 1 90 ? 13.487 -7.025 3.633 1.00 91.56 90 ASP A N 1
ATOM 700 C CA . ASP A 1 90 ? 13.925 -8.272 3.022 1.00 91.56 90 ASP A CA 1
ATOM 701 C C . ASP A 1 90 ? 15.012 -8.018 1.970 1.00 91.56 90 ASP A C 1
ATOM 703 O O . ASP A 1 90 ? 14.956 -7.048 1.209 1.00 91.56 90 ASP A O 1
ATOM 707 N N . MET A 1 91 ? 15.985 -8.926 1.878 1.00 93.69 91 MET A N 1
ATOM 708 C CA . MET A 1 91 ? 17.087 -8.802 0.921 1.00 93.69 91 MET A CA 1
ATOM 709 C C . MET A 1 91 ? 16.614 -8.807 -0.536 1.00 93.69 91 MET A C 1
ATOM 711 O O . MET A 1 91 ? 17.248 -8.169 -1.374 1.00 93.69 91 MET A O 1
ATOM 715 N N . GLN A 1 92 ? 15.505 -9.484 -0.854 1.00 94.06 92 GLN A N 1
ATOM 716 C CA . GLN A 1 92 ? 14.975 -9.500 -2.216 1.00 94.06 92 GLN A CA 1
ATOM 717 C C . GLN A 1 92 ? 14.504 -8.110 -2.659 1.00 94.06 92 GLN A C 1
ATOM 719 O O . GLN A 1 92 ? 14.716 -7.735 -3.816 1.00 94.06 92 GLN A O 1
ATOM 724 N N . TRP A 1 93 ? 13.893 -7.345 -1.750 1.00 93.19 93 TRP A N 1
ATOM 725 C CA . TRP A 1 93 ? 13.476 -5.975 -2.033 1.00 93.19 93 TRP A CA 1
ATOM 726 C C . TRP A 1 93 ? 14.690 -5.076 -2.282 1.00 93.19 93 TRP A C 1
ATOM 728 O O . TRP A 1 93 ? 14.770 -4.424 -3.323 1.00 93.19 93 TRP A O 1
ATOM 738 N N . VAL A 1 94 ? 15.681 -5.131 -1.384 1.00 93.44 94 VAL A N 1
ATOM 739 C CA . VAL A 1 94 ? 16.952 -4.398 -1.524 1.00 93.44 94 VAL A CA 1
ATOM 740 C C . VAL A 1 94 ? 17.633 -4.740 -2.851 1.00 93.44 94 VAL A C 1
ATOM 742 O O . VAL A 1 94 ? 18.118 -3.856 -3.554 1.00 93.44 94 VAL A O 1
ATOM 745 N N . GLN A 1 95 ? 17.631 -6.017 -3.243 1.00 94.19 95 GLN A N 1
ATOM 746 C CA . GLN A 1 95 ? 18.186 -6.432 -4.524 1.00 94.19 95 GLN A CA 1
ATOM 747 C C . GLN A 1 95 ? 17.460 -5.758 -5.688 1.00 94.19 95 GLN A C 1
ATOM 749 O O . GLN A 1 95 ? 18.132 -5.230 -6.571 1.00 94.19 95 GLN A O 1
ATOM 754 N N . TRP A 1 96 ? 16.123 -5.742 -5.699 1.00 93.69 96 TRP A N 1
ATOM 755 C CA . TRP A 1 96 ? 15.368 -5.050 -6.744 1.00 93.69 96 TRP A CA 1
ATOM 756 C C . TRP A 1 96 ? 15.691 -3.560 -6.790 1.00 93.69 96 TRP A C 1
ATOM 758 O O . TRP A 1 96 ? 15.916 -3.053 -7.882 1.00 93.69 96 TRP A O 1
ATOM 768 N N . GLU A 1 97 ? 15.809 -2.872 -5.655 1.00 92.44 97 GLU A N 1
ATOM 769 C CA . GLU A 1 97 ? 16.207 -1.457 -5.627 1.00 92.44 97 GLU A CA 1
ATOM 770 C C . GLU A 1 97 ? 17.609 -1.204 -6.205 1.00 92.44 97 GLU A C 1
ATOM 772 O O . GLU A 1 97 ? 17.854 -0.140 -6.785 1.00 92.44 97 GLU A O 1
ATOM 777 N N . VAL A 1 98 ? 18.527 -2.165 -6.063 1.00 93.19 98 VAL A N 1
ATOM 778 C CA . VAL A 1 98 ? 19.894 -2.085 -6.596 1.00 93.19 98 VAL A CA 1
ATOM 779 C C . VAL A 1 98 ? 19.937 -2.392 -8.093 1.00 93.19 98 VAL A C 1
ATOM 781 O O . VAL A 1 98 ? 20.560 -1.646 -8.847 1.00 93.19 98 VAL A O 1
ATOM 784 N N . VAL A 1 99 ? 19.294 -3.476 -8.542 1.00 91.56 99 VAL A N 1
ATOM 785 C CA . VAL A 1 99 ? 19.394 -3.921 -9.944 1.00 91.56 99 VAL A CA 1
ATOM 786 C C . VAL A 1 99 ? 18.475 -3.143 -10.886 1.00 91.56 99 VAL A C 1
ATOM 788 O O . VAL A 1 99 ? 18.783 -3.017 -12.069 1.00 91.56 99 VAL A O 1
ATOM 791 N N . CYS A 1 100 ? 17.363 -2.606 -10.381 1.00 91.06 100 CYS A N 1
ATOM 792 C CA . CYS A 1 100 ? 16.436 -1.750 -11.118 1.00 91.06 100 CYS A CA 1
ATOM 793 C C . CYS A 1 100 ? 17.070 -0.363 -11.320 1.00 91.06 100 CYS A C 1
ATOM 795 O O . CYS A 1 100 ? 16.903 0.540 -10.501 1.00 91.06 100 CYS A O 1
ATOM 797 N N . THR A 1 101 ? 17.872 -0.206 -12.378 1.00 88.81 101 THR A N 1
ATOM 798 C CA . THR A 1 101 ? 18.706 0.992 -12.600 1.00 88.81 101 THR A CA 1
ATOM 799 C C . THR A 1 101 ? 18.042 2.073 -13.452 1.00 88.81 101 THR A C 1
ATOM 801 O O . THR A 1 101 ? 18.419 3.244 -13.346 1.00 88.81 101 THR A O 1
ATOM 804 N N . ASN A 1 102 ? 17.046 1.724 -14.274 1.00 90.19 102 ASN A N 1
ATOM 805 C CA . ASN A 1 102 ? 16.264 2.707 -15.020 1.00 90.19 102 ASN A CA 1
ATOM 806 C C . ASN A 1 102 ? 15.432 3.544 -14.038 1.00 90.19 102 ASN A C 1
ATOM 808 O O . ASN A 1 102 ? 14.630 2.999 -13.286 1.00 90.19 102 ASN A O 1
ATOM 812 N N . GLN A 1 103 ? 15.607 4.865 -14.044 1.00 89.56 103 GLN A N 1
ATOM 813 C CA . GLN A 1 103 ? 14.974 5.734 -13.047 1.00 89.56 103 GLN A CA 1
ATOM 814 C C . GLN A 1 103 ? 13.443 5.763 -13.156 1.00 89.56 103 GLN A C 1
ATOM 816 O O . GLN A 1 103 ? 12.768 5.734 -12.128 1.00 89.56 103 GLN A O 1
ATOM 821 N N . ASP A 1 104 ? 12.891 5.736 -14.372 1.00 89.38 104 ASP A N 1
ATOM 822 C CA . ASP A 1 104 ? 11.439 5.747 -14.586 1.00 89.38 104 ASP A CA 1
ATOM 823 C C . ASP A 1 104 ? 10.786 4.454 -14.089 1.00 89.38 104 ASP A C 1
ATOM 825 O O . ASP A 1 104 ? 9.682 4.470 -13.546 1.00 89.38 104 ASP A O 1
ATOM 829 N N . GLU A 1 105 ? 11.452 3.313 -14.261 1.00 89.94 105 GLU A N 1
ATOM 830 C CA . GLU A 1 105 ? 10.978 2.030 -13.741 1.00 89.94 105 GLU A CA 1
ATOM 831 C C . GLU A 1 105 ? 11.250 1.876 -12.241 1.00 89.94 105 GLU A C 1
ATOM 833 O O . GLU A 1 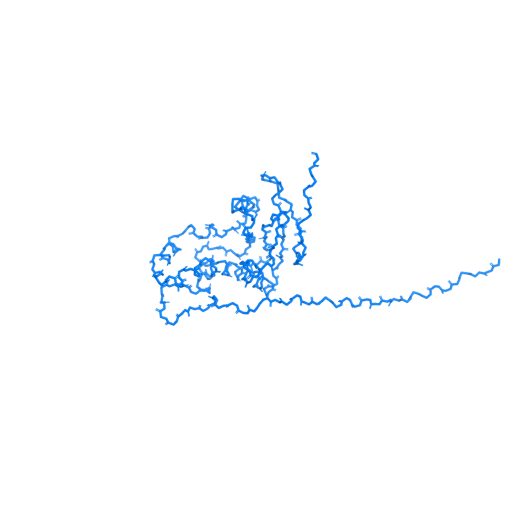105 ? 10.399 1.345 -11.523 1.00 89.94 105 GLU A O 1
ATOM 838 N N . LYS A 1 106 ? 12.373 2.406 -11.741 1.00 90.69 106 LYS A N 1
ATOM 839 C CA . LYS A 1 106 ? 12.702 2.435 -10.311 1.00 90.69 106 LYS A CA 1
ATOM 840 C C . LYS A 1 106 ? 11.686 3.244 -9.517 1.00 90.69 106 LYS A C 1
ATOM 842 O O . LYS A 1 106 ? 11.214 2.775 -8.484 1.00 90.69 106 LYS A O 1
ATOM 847 N N . ALA A 1 107 ? 11.256 4.393 -10.037 1.00 90.50 107 ALA A N 1
ATOM 848 C CA . ALA A 1 107 ? 10.195 5.203 -9.438 1.00 90.50 107 ALA A CA 1
ATOM 849 C C . ALA A 1 107 ? 8.849 4.457 -9.329 1.00 90.50 107 ALA A C 1
ATOM 851 O O . ALA A 1 107 ? 8.006 4.810 -8.504 1.00 90.50 107 ALA A O 1
ATOM 852 N N . LYS A 1 108 ? 8.642 3.394 -10.120 1.00 91.38 108 LYS A N 1
ATOM 853 C CA . LYS A 1 108 ? 7.433 2.557 -10.080 1.00 91.38 108 LYS A CA 1
ATOM 854 C C . LYS A 1 108 ? 7.522 1.413 -9.076 1.00 91.38 108 LYS A C 1
ATOM 856 O O . LYS A 1 108 ? 6.499 0.770 -8.861 1.00 91.38 108 LYS A O 1
ATOM 861 N N . LEU A 1 109 ? 8.673 1.140 -8.453 1.00 91.69 109 LEU A N 1
ATOM 862 C CA . LEU A 1 109 ? 8.806 0.030 -7.501 1.00 91.69 109 LEU A CA 1
ATOM 863 C C . LEU A 1 109 ? 7.807 0.151 -6.347 1.00 91.69 109 LEU A C 1
ATOM 865 O O . LEU A 1 109 ? 7.037 -0.782 -6.124 1.00 91.69 109 LEU A O 1
ATOM 869 N N . ILE A 1 110 ? 7.762 1.308 -5.677 1.00 90.75 110 ILE A N 1
ATOM 870 C CA . ILE A 1 110 ? 6.844 1.525 -4.551 1.00 90.75 110 ILE A CA 1
ATOM 871 C C . ILE A 1 110 ? 5.371 1.419 -4.992 1.00 90.75 110 ILE A C 1
ATOM 873 O O . ILE A 1 110 ? 4.652 0.588 -4.434 1.00 90.75 110 ILE A O 1
ATOM 877 N N . PRO A 1 111 ? 4.907 2.139 -6.039 1.00 90.50 111 PRO A N 1
ATOM 878 C CA . PRO A 1 111 ? 3.544 1.965 -6.547 1.00 90.50 111 PRO A CA 1
ATOM 879 C C . PRO A 1 111 ? 3.207 0.527 -6.965 1.00 90.50 111 PRO A C 1
ATOM 881 O O . PRO A 1 111 ? 2.102 0.052 -6.716 1.00 90.50 111 PRO A O 1
ATOM 884 N N . ARG A 1 112 ? 4.145 -0.201 -7.588 1.00 92.69 112 ARG A N 1
ATOM 885 C CA . ARG A 1 112 ? 3.929 -1.600 -7.987 1.00 92.69 112 ARG A CA 1
ATOM 886 C C . ARG A 1 112 ? 3.787 -2.518 -6.789 1.00 92.69 112 ARG A C 1
ATOM 888 O O . ARG A 1 112 ? 2.985 -3.445 -6.839 1.00 92.69 112 ARG A O 1
ATOM 895 N N . ALA A 1 113 ? 4.569 -2.295 -5.744 1.00 93.25 113 ALA A N 1
ATOM 896 C CA . ALA A 1 113 ? 4.516 -3.113 -4.551 1.00 93.25 113 ALA A CA 1
ATOM 897 C C . ALA A 1 113 ? 3.256 -2.810 -3.718 1.00 93.25 113 ALA A C 1
ATOM 899 O O . ALA A 1 113 ? 2.616 -3.739 -3.234 1.00 93.25 113 ALA A O 1
ATOM 900 N N . SER A 1 114 ? 2.819 -1.551 -3.667 1.00 93.56 114 SER A N 1
ATOM 901 C CA . SER A 1 114 ? 1.501 -1.156 -3.152 1.00 93.56 114 SER A CA 1
ATOM 902 C C . SER A 1 114 ? 0.360 -1.862 -3.916 1.00 93.56 114 SER A C 1
ATOM 904 O O . SER A 1 114 ? -0.470 -2.548 -3.312 1.00 93.56 114 SER A O 1
ATOM 906 N N . GLN A 1 115 ? 0.387 -1.846 -5.257 1.00 94.12 115 GLN A N 1
ATOM 907 C CA . GLN A 1 115 ? -0.575 -2.593 -6.077 1.00 94.12 115 GLN A CA 1
ATOM 908 C C . GLN A 1 115 ? -0.504 -4.108 -5.838 1.00 94.12 115 GLN A C 1
ATOM 910 O O . GLN A 1 115 ? -1.529 -4.786 -5.793 1.00 94.12 115 GLN A O 1
ATOM 915 N N . ALA A 1 116 ? 0.702 -4.659 -5.706 1.00 94.94 116 ALA A N 1
ATOM 916 C CA . ALA A 1 116 ? 0.930 -6.080 -5.479 1.00 94.94 116 ALA A CA 1
ATOM 917 C C . ALA A 1 116 ? 0.359 -6.546 -4.136 1.00 94.94 116 ALA A C 1
ATOM 919 O O . ALA A 1 116 ? -0.225 -7.631 -4.067 1.00 94.94 116 ALA A O 1
ATOM 920 N N . MET A 1 117 ? 0.485 -5.706 -3.106 1.00 96.25 117 MET A N 1
ATOM 921 C CA . MET A 1 117 ? -0.116 -5.921 -1.798 1.00 96.25 117 MET A CA 1
ATOM 922 C C . MET A 1 117 ? -1.644 -5.917 -1.902 1.00 96.25 117 MET A C 1
ATOM 924 O O . MET A 1 117 ? -2.283 -6.866 -1.451 1.00 96.25 117 MET A O 1
ATOM 928 N N . ALA A 1 118 ? -2.237 -4.937 -2.595 1.00 95.81 118 ALA A N 1
ATOM 929 C CA . ALA A 1 118 ? -3.679 -4.909 -2.867 1.00 95.81 118 ALA A CA 1
ATOM 930 C C . ALA A 1 118 ? -4.158 -6.144 -3.655 1.00 95.81 118 ALA A C 1
ATOM 932 O O . ALA A 1 118 ? -5.192 -6.726 -3.334 1.00 95.81 118 ALA A O 1
ATOM 933 N N . MET A 1 119 ? -3.381 -6.604 -4.643 1.00 95.06 119 MET A N 1
ATOM 934 C CA . MET A 1 119 ? -3.690 -7.814 -5.417 1.00 95.06 119 MET A CA 1
ATOM 935 C C . MET A 1 119 ? -3.679 -9.085 -4.565 1.00 95.06 119 MET A C 1
ATOM 937 O O . MET A 1 119 ? -4.474 -9.987 -4.824 1.00 95.06 119 MET A O 1
ATOM 941 N N . ALA A 1 120 ? -2.772 -9.167 -3.591 1.00 95.50 120 ALA A N 1
ATOM 942 C CA . ALA A 1 120 ? -2.639 -10.314 -2.698 1.00 95.50 120 ALA A CA 1
ATOM 943 C C . ALA A 1 120 ? -3.604 -10.269 -1.502 1.00 95.50 120 ALA A C 1
ATOM 945 O O . ALA A 1 120 ? -3.810 -11.298 -0.860 1.00 95.50 120 ALA A O 1
ATOM 946 N N . THR A 1 121 ? -4.199 -9.108 -1.210 1.00 97.06 121 THR A N 1
ATOM 947 C CA . THR A 1 121 ? -5.059 -8.918 -0.037 1.00 97.06 121 THR A CA 1
ATOM 948 C C . THR A 1 121 ? -6.346 -9.744 -0.133 1.00 97.06 121 THR A C 1
ATOM 950 O O . THR A 1 121 ? -6.977 -9.814 -1.189 1.00 97.06 121 THR A O 1
ATOM 953 N N . LYS A 1 122 ? -6.768 -10.340 0.987 1.00 96.06 122 LYS A N 1
ATOM 954 C CA . LYS A 1 122 ? -7.982 -11.157 1.115 1.00 96.06 122 LYS A CA 1
ATOM 955 C C . LYS A 1 122 ? -8.802 -10.762 2.337 1.00 96.06 122 LYS A C 1
ATOM 957 O O . LYS A 1 122 ? -8.261 -10.398 3.380 1.00 96.06 122 LYS A O 1
ATOM 962 N N . GLY A 1 123 ? -10.118 -10.934 2.233 1.00 96.00 123 GLY A N 1
ATOM 963 C CA . GLY A 1 123 ? -11.052 -10.711 3.335 1.00 96.00 123 GLY A CA 1
ATOM 964 C C . GLY A 1 123 ? -11.227 -9.227 3.632 1.00 96.00 123 GLY A C 1
ATOM 965 O O . GLY A 1 123 ? -12.149 -8.614 3.102 1.00 96.00 123 GLY A O 1
ATOM 966 N N . THR A 1 124 ? -10.326 -8.662 4.439 1.00 97.00 124 THR A N 1
ATOM 967 C CA . THR A 1 124 ? -10.396 -7.269 4.897 1.00 97.00 124 THR A CA 1
ATOM 968 C C . THR A 1 124 ? -9.066 -6.542 4.704 1.00 97.00 124 THR A C 1
ATOM 970 O O . THR A 1 124 ? -8.017 -7.024 5.138 1.00 97.00 124 THR A O 1
ATOM 973 N N . ALA A 1 125 ? -9.143 -5.355 4.107 1.00 97.88 125 ALA A N 1
ATOM 974 C CA . ALA A 1 125 ? -8.101 -4.339 4.080 1.00 97.88 125 ALA A CA 1
ATOM 975 C C . ALA A 1 125 ? -8.462 -3.183 5.021 1.00 97.88 125 ALA A C 1
ATOM 977 O O . ALA A 1 125 ? -9.637 -2.881 5.242 1.00 97.88 125 ALA A O 1
ATOM 978 N N . TYR A 1 126 ? -7.442 -2.499 5.517 1.00 97.06 126 TYR A N 1
ATOM 979 C CA . TYR A 1 126 ? -7.565 -1.311 6.346 1.00 97.06 126 TYR A CA 1
ATOM 980 C C . TYR A 1 126 ? -6.856 -0.148 5.665 1.00 97.06 126 TYR A C 1
ATOM 982 O O . TYR A 1 126 ? -5.770 -0.331 5.119 1.00 97.06 126 TYR A O 1
ATOM 990 N N . ILE A 1 127 ? -7.456 1.036 5.697 1.00 94.56 127 ILE A N 1
ATOM 991 C CA . ILE A 1 127 ? -6.868 2.260 5.150 1.00 94.56 127 ILE A CA 1
ATOM 992 C C . ILE A 1 127 ? -6.811 3.327 6.239 1.00 94.56 127 ILE A C 1
ATOM 994 O O . ILE A 1 127 ? -7.845 3.722 6.779 1.00 94.56 127 ILE A O 1
ATOM 998 N N . MET A 1 128 ? -5.602 3.794 6.554 1.00 93.00 128 MET A N 1
ATOM 999 C CA . MET A 1 128 ? -5.400 4.930 7.449 1.00 93.00 128 MET A CA 1
ATOM 1000 C C . MET A 1 128 ? -5.800 6.224 6.731 1.00 93.00 128 MET A C 1
ATOM 1002 O O . MET A 1 128 ? -5.245 6.562 5.676 1.00 93.00 128 MET A O 1
ATOM 1006 N N . ILE A 1 129 ? -6.778 6.931 7.297 1.00 89.06 129 ILE A N 1
ATOM 1007 C CA . ILE A 1 129 ? -7.295 8.205 6.794 1.00 89.06 129 ILE A CA 1
ATOM 1008 C C . ILE A 1 129 ? -7.386 9.166 7.976 1.00 89.06 129 ILE A C 1
ATOM 1010 O O . ILE A 1 129 ? -8.258 9.013 8.835 1.00 89.06 129 ILE A O 1
ATOM 1014 N N . GLN A 1 130 ? -6.506 10.165 8.004 1.00 83.88 130 GLN A N 1
ATOM 1015 C CA . GLN A 1 130 ? -6.600 11.255 8.969 1.00 83.88 130 GLN A CA 1
ATOM 1016 C C . GLN A 1 130 ? -7.901 12.046 8.770 1.00 83.88 130 GLN A C 1
ATOM 1018 O O . GLN A 1 130 ? -8.419 12.178 7.657 1.00 83.88 130 GLN A O 1
ATOM 1023 N N . GLU A 1 131 ? -8.438 12.590 9.858 1.00 76.50 131 GLU A N 1
ATOM 1024 C CA . GLU A 1 131 ? -9.550 13.536 9.807 1.00 76.50 131 GLU A CA 1
ATOM 1025 C C . GLU A 1 131 ? -9.331 14.643 8.761 1.00 76.50 131 GLU A C 1
ATOM 1027 O O . GLU A 1 131 ? -8.262 15.241 8.671 1.00 76.50 131 GLU A O 1
ATOM 1032 N N . GLY A 1 132 ? -10.362 14.915 7.954 1.00 73.69 132 GLY A N 1
ATOM 1033 C CA . GLY A 1 132 ? -10.318 15.944 6.911 1.00 73.69 132 GLY A CA 1
ATOM 1034 C C . GLY A 1 132 ? -9.470 15.599 5.678 1.00 73.69 132 GLY A C 1
ATOM 1035 O O . GLY A 1 132 ? -9.444 16.392 4.736 1.00 73.69 132 GLY A O 1
ATOM 1036 N N . ALA A 1 133 ? -8.809 14.436 5.643 1.00 79.12 133 ALA A N 1
ATOM 1037 C CA . ALA A 1 133 ? -8.007 14.011 4.502 1.00 79.12 133 ALA A CA 1
ATOM 1038 C C . ALA A 1 133 ? -8.869 13.620 3.292 1.00 79.12 133 ALA A C 1
ATOM 1040 O O . ALA A 1 133 ? -9.806 12.819 3.385 1.00 79.12 133 ALA A O 1
ATOM 1041 N N . PHE A 1 134 ? -8.480 14.132 2.124 1.00 73.31 134 PHE A N 1
ATOM 1042 C CA . PHE A 1 134 ? -9.100 13.805 0.842 1.00 73.31 134 PHE A CA 1
ATOM 1043 C C . PHE A 1 134 ? -8.319 12.673 0.182 1.00 73.31 134 PHE A C 1
ATOM 1045 O O . PHE A 1 134 ? -7.258 12.869 -0.416 1.00 73.31 134 PHE A O 1
ATOM 1052 N N . HIS A 1 135 ? -8.859 11.473 0.295 1.00 76.56 135 HIS A N 1
ATOM 1053 C CA . HIS A 1 135 ? -8.192 10.238 -0.098 1.00 76.56 135 HIS A CA 1
ATOM 1054 C C . HIS A 1 135 ? -8.552 9.775 -1.521 1.00 76.56 135 HIS A C 1
ATOM 1056 O O . HIS A 1 135 ? -7.929 8.846 -2.034 1.00 76.56 135 HIS A O 1
ATOM 1062 N N . ASP A 1 136 ? -9.503 10.449 -2.170 1.00 76.50 136 ASP A N 1
ATOM 1063 C CA . ASP A 1 136 ? -10.024 10.226 -3.525 1.00 76.50 136 ASP A CA 1
ATOM 1064 C C . ASP A 1 136 ? -9.433 11.192 -4.578 1.00 76.50 136 ASP A C 1
ATOM 1066 O O . ASP A 1 136 ? -9.949 11.346 -5.687 1.00 76.50 136 ASP A O 1
ATOM 1070 N N . ARG A 1 137 ? -8.314 11.853 -4.255 1.00 77.56 137 ARG A N 1
ATOM 1071 C CA . ARG A 1 137 ? -7.631 12.774 -5.175 1.00 77.56 137 ARG A CA 1
ATOM 1072 C C . ARG A 1 137 ? -7.009 12.036 -6.373 1.00 77.56 137 ARG A C 1
ATOM 1074 O O . ARG A 1 137 ? -6.466 10.944 -6.200 1.00 77.56 137 ARG A O 1
ATOM 1081 N N . PRO A 1 138 ? -6.915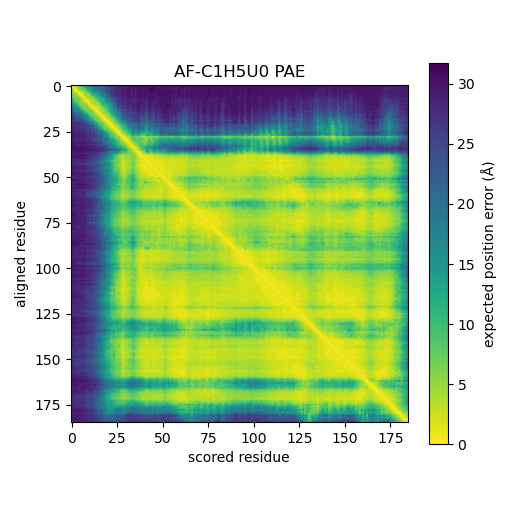 12.671 -7.559 1.00 75.12 138 PRO A N 1
ATOM 1082 C CA . PRO A 1 138 ? -6.239 12.090 -8.725 1.00 75.12 138 PRO A CA 1
ATOM 1083 C C . PRO A 1 138 ? -4.764 11.720 -8.509 1.00 75.12 138 PRO A C 1
ATOM 1085 O O . PRO A 1 138 ? -4.239 10.901 -9.251 1.00 75.12 138 PRO A O 1
ATOM 1088 N N . SER A 1 139 ? -4.090 12.285 -7.506 1.00 79.44 139 SER A N 1
ATOM 1089 C CA . SER A 1 139 ? -2.706 11.944 -7.142 1.00 79.44 139 SER A CA 1
ATOM 1090 C C . SER A 1 139 ? -2.586 10.819 -6.106 1.00 79.44 139 SER A C 1
ATOM 1092 O O . SER A 1 139 ? -1.478 10.384 -5.805 1.00 79.44 139 SER A O 1
ATOM 1094 N N . SER A 1 140 ? -3.697 10.351 -5.535 1.00 83.88 140 SER A N 1
ATOM 1095 C CA . SER A 1 140 ? -3.706 9.372 -4.447 1.00 83.88 140 SER A CA 1
ATOM 1096 C C . SER A 1 140 ? -3.353 7.974 -4.962 1.00 83.88 140 SER A C 1
ATOM 1098 O O . SER A 1 140 ? -4.050 7.429 -5.823 1.00 83.88 140 SER A O 1
ATOM 1100 N N . THR A 1 141 ? -2.289 7.365 -4.424 1.00 87.81 141 THR A N 1
ATOM 1101 C CA . THR A 1 141 ? -1.964 5.949 -4.683 1.00 87.81 141 THR A CA 1
ATOM 1102 C C . THR A 1 141 ? -3.127 5.055 -4.267 1.00 87.81 141 THR A C 1
ATOM 1104 O O . THR A 1 141 ? -3.540 4.191 -5.039 1.00 87.81 141 THR A O 1
ATOM 1107 N N . TRP A 1 142 ? -3.727 5.333 -3.108 1.00 90.56 142 TRP A N 1
ATOM 1108 C CA . TRP A 1 142 ? -4.912 4.626 -2.636 1.00 90.56 142 TRP A CA 1
ATOM 1109 C C . TRP A 1 142 ? -6.028 4.622 -3.683 1.00 90.56 142 TRP A C 1
ATOM 1111 O O . TRP A 1 142 ? -6.497 3.560 -4.092 1.00 90.56 142 TRP A O 1
ATOM 1121 N N . TRP A 1 143 ? -6.397 5.802 -4.184 1.00 88.94 143 TRP A N 1
ATOM 1122 C CA . TRP A 1 143 ? -7.516 5.952 -5.114 1.00 88.94 143 TRP A CA 1
ATOM 1123 C C . TRP A 1 143 ? -7.264 5.319 -6.484 1.00 88.94 143 TRP A C 1
ATOM 1125 O O . TRP A 1 143 ? -8.150 4.683 -7.050 1.00 88.94 143 TRP A O 1
ATOM 1135 N N . ASN A 1 144 ? -6.057 5.482 -7.028 1.00 87.75 144 ASN A N 1
ATOM 1136 C CA . ASN A 1 144 ? -5.762 5.103 -8.413 1.00 87.75 144 ASN A CA 1
ATOM 1137 C C . ASN A 1 144 ? -5.120 3.717 -8.561 1.00 87.75 144 ASN A C 1
ATOM 1139 O O . ASN A 1 144 ? -5.004 3.214 -9.681 1.00 87.75 144 ASN A O 1
ATOM 1143 N N . VAL A 1 145 ? -4.643 3.121 -7.466 1.00 90.62 145 VAL A N 1
ATOM 1144 C CA . VAL A 1 145 ? -3.841 1.890 -7.495 1.00 90.62 145 VAL A CA 1
ATOM 1145 C C . VAL A 1 145 ? -4.439 0.817 -6.602 1.00 90.62 145 VAL A C 1
ATOM 1147 O O . VAL A 1 145 ? -4.758 -0.269 -7.083 1.00 90.62 145 VAL A O 1
ATOM 1150 N N . GLU A 1 146 ? -4.589 1.107 -5.313 1.00 92.88 146 GLU A N 1
ATOM 1151 C CA . GLU A 1 146 ? -4.902 0.092 -4.303 1.00 92.88 146 GLU A CA 1
ATOM 1152 C C . GLU A 1 146 ? -6.397 -0.228 -4.299 1.00 92.88 146 GLU A C 1
ATOM 1154 O O . GLU A 1 146 ? -6.800 -1.372 -4.525 1.00 92.88 146 GLU A O 1
ATOM 1159 N N . TYR A 1 147 ? -7.236 0.794 -4.123 1.00 92.75 147 TYR A N 1
ATOM 1160 C CA . TYR A 1 147 ? -8.677 0.633 -3.965 1.00 92.75 147 TYR A CA 1
ATOM 1161 C C . TYR A 1 147 ? -9.372 -0.034 -5.167 1.00 92.75 147 TYR A C 1
ATOM 1163 O O . TYR A 1 147 ? -10.151 -0.963 -4.944 1.00 92.75 147 TYR A O 1
ATOM 1171 N N . PRO A 1 148 ? -9.068 0.311 -6.438 1.00 91.69 148 PRO A N 1
ATOM 1172 C CA . PRO A 1 148 ? -9.655 -0.374 -7.592 1.00 91.69 148 PRO A CA 1
ATOM 1173 C C . PRO A 1 148 ? -9.364 -1.879 -7.620 1.00 91.69 148 PRO A C 1
ATOM 1175 O O . PRO A 1 148 ? -10.209 -2.676 -8.035 1.00 91.69 148 PRO A O 1
ATOM 1178 N N . VAL A 1 149 ? -8.170 -2.282 -7.176 1.00 93.69 149 VAL A N 1
ATOM 1179 C CA . VAL A 1 149 ? -7.765 -3.690 -7.117 1.00 93.69 149 VAL A CA 1
ATOM 1180 C C . VAL A 1 149 ? -8.505 -4.415 -5.996 1.00 93.69 149 VAL A C 1
ATOM 1182 O O . VAL A 1 149 ? -9.042 -5.497 -6.230 1.00 93.69 149 VAL A O 1
ATOM 1185 N N . LEU A 1 150 ? -8.583 -3.806 -4.810 1.00 95.12 150 LEU A N 1
ATOM 1186 C CA . LEU A 1 150 ? -9.327 -4.348 -3.670 1.00 95.12 150 LEU A CA 1
ATOM 1187 C C . LEU A 1 150 ? -10.812 -4.528 -4.007 1.00 95.12 150 LEU A C 1
ATOM 1189 O O . LEU A 1 150 ? -11.373 -5.597 -3.765 1.00 95.12 150 LEU A O 1
ATOM 1193 N N . LEU A 1 151 ? -11.418 -3.521 -4.643 1.00 93.00 151 LEU A N 1
ATOM 1194 C CA . LEU A 1 151 ? -12.807 -3.555 -5.092 1.00 93.00 151 LEU A CA 1
ATOM 1195 C C . LEU A 1 151 ? -13.041 -4.686 -6.099 1.00 93.00 151 LEU A C 1
ATOM 1197 O O . LEU A 1 151 ? -13.956 -5.487 -5.929 1.00 93.00 151 LEU A O 1
ATOM 1201 N N . LYS A 1 152 ? -12.179 -4.803 -7.118 1.00 92.38 152 LYS A N 1
ATOM 1202 C CA . LYS A 1 152 ? -12.243 -5.891 -8.107 1.00 92.38 152 LYS A CA 1
ATOM 1203 C C . LYS A 1 152 ? -12.136 -7.278 -7.460 1.00 92.38 152 LYS A C 1
ATOM 1205 O O . LYS A 1 152 ? -12.741 -8.229 -7.954 1.00 92.38 152 LYS A O 1
ATOM 1210 N N . ASN A 1 153 ? -11.374 -7.391 -6.376 1.00 92.94 153 ASN A N 1
ATOM 1211 C CA . ASN A 1 153 ? -11.168 -8.632 -5.636 1.00 92.94 153 ASN A CA 1
ATOM 1212 C C . ASN A 1 153 ? -12.231 -8.884 -4.547 1.00 92.94 153 ASN A C 1
ATOM 1214 O O . ASN A 1 153 ? -12.126 -9.881 -3.835 1.00 92.94 153 ASN A O 1
ATOM 1218 N N . ASN A 1 154 ? -13.256 -8.029 -4.424 1.00 94.38 154 ASN A N 1
ATOM 1219 C CA . ASN A 1 154 ? -14.287 -8.091 -3.379 1.00 94.38 154 ASN A CA 1
ATOM 1220 C C . ASN A 1 154 ? -13.714 -8.084 -1.950 1.00 94.38 154 ASN A C 1
ATOM 1222 O O . ASN A 1 154 ? -14.217 -8.771 -1.061 1.00 94.38 154 ASN A O 1
ATOM 1226 N N . VAL A 1 155 ? -12.640 -7.325 -1.726 1.00 96.19 155 VAL A N 1
ATOM 1227 C CA . VAL A 1 155 ? -12.070 -7.135 -0.390 1.00 96.19 155 VAL A CA 1
ATOM 1228 C C . VAL A 1 155 ? -12.889 -6.090 0.364 1.00 96.19 155 VAL A C 1
ATOM 1230 O O . VAL A 1 155 ? -13.123 -4.993 -0.141 1.00 96.19 155 VAL A O 1
ATOM 1233 N N . ASN A 1 156 ? -13.303 -6.416 1.589 1.00 95.88 156 ASN A N 1
ATOM 1234 C CA . ASN A 1 156 ? -13.932 -5.455 2.487 1.00 95.88 156 ASN A CA 1
ATOM 1235 C C . ASN A 1 156 ? -12.903 -4.411 2.936 1.00 95.88 156 ASN A C 1
ATOM 1237 O O . ASN A 1 156 ? -11.788 -4.770 3.309 1.00 95.88 156 ASN A O 1
ATOM 1241 N N . VAL A 1 157 ? -13.267 -3.131 2.943 1.00 95.81 157 VAL A N 1
ATOM 1242 C CA . VAL A 1 157 ? -12.348 -2.055 3.330 1.00 95.81 157 VAL A CA 1
ATOM 1243 C C . VAL A 1 157 ? -12.865 -1.345 4.574 1.00 95.81 157 VAL A C 1
ATOM 1245 O O . VAL A 1 157 ? -14.017 -0.918 4.628 1.00 95.81 157 VAL A O 1
ATOM 1248 N N . ILE A 1 158 ? -11.994 -1.203 5.571 1.00 95.44 158 ILE A N 1
ATOM 1249 C CA . ILE A 1 158 ? -12.254 -0.481 6.817 1.00 95.44 158 ILE A CA 1
ATOM 1250 C C . ILE A 1 158 ? -11.388 0.778 6.852 1.00 95.44 158 ILE A C 1
ATOM 1252 O O . ILE A 1 158 ? -10.163 0.706 6.762 1.00 95.44 158 ILE A O 1
ATOM 1256 N N . ALA A 1 159 ? -12.027 1.936 6.991 1.00 92.62 159 ALA A N 1
ATOM 1257 C CA . ALA A 1 159 ? -11.347 3.198 7.238 1.00 92.62 159 ALA A CA 1
ATOM 1258 C C . ALA A 1 159 ? -10.919 3.274 8.702 1.00 92.62 159 ALA A C 1
ATOM 1260 O O . ALA A 1 159 ? -11.714 2.967 9.594 1.00 92.62 159 ALA A O 1
ATOM 1261 N N . VAL A 1 160 ? -9.688 3.718 8.933 1.00 93.12 160 VAL A N 1
ATOM 1262 C CA . VAL A 1 160 ? -9.086 3.830 10.258 1.00 93.12 160 VAL A CA 1
ATOM 1263 C C . VAL A 1 160 ? -8.597 5.258 10.469 1.00 93.12 160 VAL A C 1
ATOM 1265 O O . VAL A 1 160 ? -7.731 5.726 9.735 1.00 93.12 160 VAL A O 1
ATOM 1268 N N . ASN A 1 161 ? -9.145 5.952 11.465 1.00 89.38 161 ASN A N 1
ATOM 1269 C CA . ASN A 1 161 ? -8.708 7.297 11.837 1.00 89.38 161 ASN A CA 1
ATOM 1270 C C . ASN A 1 161 ? -7.815 7.228 13.092 1.00 89.38 161 ASN A C 1
ATOM 1272 O O . ASN A 1 161 ? -8.309 6.791 14.142 1.00 89.38 161 ASN A O 1
ATOM 1276 N N . PRO A 1 162 ? -6.533 7.636 13.019 1.00 84.50 162 PRO A N 1
ATOM 1277 C CA . PRO A 1 162 ? -5.707 7.837 14.204 1.00 84.50 162 PRO A CA 1
ATOM 1278 C C . PRO A 1 162 ? -6.172 9.110 14.932 1.00 84.50 162 PRO A C 1
ATOM 1280 O O . PRO A 1 162 ? -5.846 10.225 14.537 1.00 84.50 162 PRO A O 1
ATOM 1283 N N . ARG A 1 163 ? -6.982 8.955 15.988 1.00 75.06 163 ARG A N 1
ATOM 1284 C CA . ARG A 1 163 ? -7.524 10.098 16.750 1.00 75.06 163 ARG A CA 1
ATOM 1285 C C . ARG A 1 163 ? -6.514 10.649 17.756 1.00 75.06 163 ARG A C 1
ATOM 1287 O O . ARG A 1 163 ? -6.362 11.854 17.905 1.00 75.06 163 ARG A O 1
ATOM 1294 N N . GLU A 1 164 ? -5.847 9.739 18.456 1.00 73.00 164 GLU A N 1
ATOM 1295 C CA . GLU A 1 164 ? -4.730 9.987 19.370 1.00 73.00 164 GLU A CA 1
ATOM 1296 C C . GLU A 1 164 ? -3.705 8.859 19.160 1.00 73.00 164 GLU A C 1
ATOM 1298 O O . GLU A 1 164 ? -4.097 7.791 18.671 1.00 73.00 164 GLU A O 1
ATOM 1303 N N . PRO A 1 165 ? -2.431 9.023 19.564 1.00 74.31 165 PRO A N 1
ATOM 1304 C CA . PRO A 1 165 ? -1.461 7.932 19.521 1.00 74.31 165 PRO A CA 1
ATOM 1305 C C . PRO A 1 165 ? -2.018 6.654 20.167 1.00 74.31 165 PRO A C 1
ATOM 1307 O O . PRO A 1 165 ? -2.421 6.651 21.332 1.00 74.31 165 PRO A O 1
ATOM 1310 N N . GLY A 1 166 ? -2.087 5.569 19.393 1.00 78.25 166 GLY A N 1
ATOM 1311 C CA . GLY A 1 166 ? -2.621 4.278 19.841 1.00 78.25 166 GLY A CA 1
ATOM 1312 C C . GLY A 1 166 ? -4.150 4.186 19.973 1.00 78.25 166 GLY A C 1
ATOM 1313 O O . GLY A 1 166 ? -4.654 3.136 20.375 1.00 78.25 166 GLY A O 1
ATOM 1314 N N . LYS A 1 167 ? -4.915 5.234 19.635 1.00 84.88 167 LYS A N 1
ATOM 1315 C CA . LYS A 1 167 ? -6.387 5.201 19.589 1.00 84.88 167 LYS A CA 1
ATOM 1316 C C . LYS A 1 167 ? -6.886 5.307 18.154 1.00 84.88 167 LYS A C 1
ATOM 1318 O O . LYS A 1 167 ? -6.917 6.385 17.559 1.00 84.88 167 LYS A O 1
ATOM 1323 N N . PHE A 1 168 ? -7.363 4.180 17.642 1.00 90.44 168 PHE A N 1
ATOM 1324 C CA . PHE A 1 168 ? -7.844 4.057 16.273 1.00 90.44 168 PHE A CA 1
ATOM 1325 C C . PHE A 1 168 ? -9.354 3.852 16.241 1.00 90.44 168 PHE A C 1
ATOM 1327 O O . PHE A 1 168 ? -9.873 2.862 16.762 1.00 90.44 168 PHE A O 1
ATOM 1334 N N . GLU A 1 169 ? -10.064 4.775 15.600 1.00 90.88 169 GLU A N 1
ATOM 1335 C CA . GLU A 1 169 ? -11.474 4.580 15.277 1.00 90.88 169 GLU A CA 1
ATOM 1336 C C . GLU A 1 169 ? -11.593 3.865 13.934 1.00 90.88 169 GLU A C 1
ATOM 1338 O O . GLU A 1 169 ? -10.941 4.246 12.965 1.00 90.88 169 GLU A O 1
ATOM 1343 N N . GLN A 1 170 ? -12.449 2.847 13.874 1.00 92.44 170 GLN A N 1
ATOM 1344 C CA . GLN A 1 170 ? -12.681 2.049 12.675 1.00 92.44 170 GLN A CA 1
ATOM 1345 C C . GLN A 1 170 ? -14.123 2.200 12.199 1.00 92.44 170 GLN A C 1
ATOM 1347 O O . GLN A 1 170 ? -15.054 2.162 13.006 1.00 92.44 170 GLN A O 1
ATOM 1352 N N . ARG A 1 171 ? -14.320 2.298 10.884 1.00 90.94 171 ARG A N 1
ATOM 1353 C CA . ARG A 1 171 ? -15.648 2.273 10.253 1.00 90.94 171 ARG A CA 1
ATOM 1354 C C . ARG A 1 171 ? -15.585 1.644 8.859 1.00 90.94 171 ARG A C 1
ATOM 1356 O O . ARG A 1 171 ? -14.511 1.648 8.257 1.00 90.94 171 ARG A O 1
ATOM 1363 N N . PRO A 1 172 ? -16.701 1.130 8.313 1.00 91.62 172 PRO A N 1
ATOM 1364 C CA . PRO A 1 172 ? -16.757 0.748 6.905 1.00 91.62 172 PRO A CA 1
ATOM 1365 C C . PRO A 1 172 ? -16.271 1.897 6.018 1.00 91.62 172 PRO A C 1
ATOM 1367 O O . PRO A 1 172 ? -16.646 3.051 6.228 1.00 91.62 172 PRO A O 1
ATOM 1370 N N . TYR A 1 173 ? -15.404 1.592 5.060 1.00 90.06 173 TYR A N 1
ATOM 1371 C CA . TYR A 1 173 ? -14.921 2.591 4.120 1.00 90.06 173 TYR A CA 1
ATOM 1372 C C . TYR A 1 173 ? -16.000 2.895 3.078 1.00 90.06 173 TYR A C 1
ATOM 1374 O O . TYR A 1 173 ? -16.443 1.998 2.361 1.00 90.06 173 TYR A O 1
ATOM 1382 N N . ASN A 1 174 ? -16.387 4.166 2.979 1.00 85.12 174 ASN A N 1
ATOM 1383 C CA . ASN A 1 174 ? -17.237 4.675 1.912 1.00 85.12 174 ASN A CA 1
ATOM 1384 C C . ASN A 1 174 ? -16.472 5.759 1.128 1.00 85.12 174 ASN A C 1
ATOM 1386 O O . ASN A 1 174 ? -16.108 6.780 1.720 1.00 85.12 174 ASN A O 1
ATOM 1390 N N . PRO A 1 175 ? -16.201 5.563 -0.174 1.00 80.00 175 PRO A N 1
ATOM 1391 C CA . PRO A 1 175 ? -15.626 6.608 -1.013 1.00 80.00 175 PRO A CA 1
ATOM 1392 C C . PRO A 1 175 ? -16.448 7.905 -0.975 1.00 80.00 175 PRO A C 1
ATOM 1394 O O .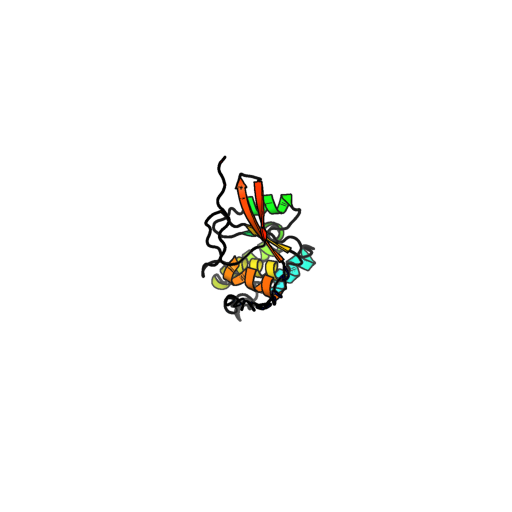 PRO A 1 175 ? -17.669 7.877 -1.109 1.00 80.00 175 PRO A O 1
ATOM 1397 N N . GLY A 1 176 ? -15.774 9.046 -0.822 1.00 70.50 176 GLY A N 1
ATOM 1398 C CA . GLY A 1 176 ? -16.414 10.366 -0.761 1.00 70.50 176 GLY A CA 1
ATOM 1399 C C . GLY A 1 176 ? -16.904 10.784 0.632 1.00 70.50 176 GLY A C 1
ATOM 1400 O O . GLY A 1 176 ? -17.337 11.923 0.803 1.00 70.50 176 GLY A O 1
ATOM 1401 N N . GLU A 1 177 ? -16.807 9.916 1.646 1.00 70.00 177 GLU A N 1
ATOM 1402 C CA . GLU A 1 177 ? -17.050 10.298 3.040 1.00 70.00 177 GLU A CA 1
ATOM 1403 C C . GLU A 1 177 ? -15.750 10.662 3.768 1.00 70.00 177 GLU A C 1
ATOM 1405 O O . GLU A 1 177 ? -14.871 9.823 3.979 1.00 70.00 177 GLU A O 1
ATOM 14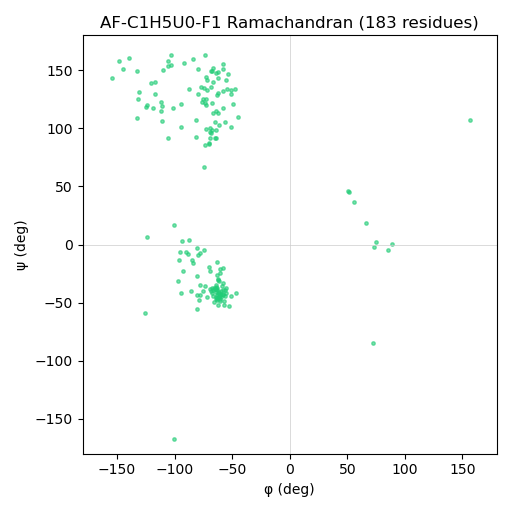10 N N . ASN A 1 178 ? -15.663 11.891 4.280 1.00 64.19 178 ASN A N 1
ATOM 1411 C CA . ASN A 1 178 ? -14.600 12.271 5.215 1.00 64.19 178 ASN A CA 1
ATOM 1412 C C . ASN A 1 178 ? -14.766 11.546 6.565 1.00 64.19 178 ASN A C 1
ATOM 1414 O O . ASN A 1 178 ? -15.906 11.248 6.955 1.00 64.19 178 ASN A O 1
ATOM 1418 N N . PRO A 1 179 ? -13.673 11.237 7.296 1.00 58.72 179 PRO A N 1
ATOM 1419 C CA . PRO A 1 179 ? -13.766 10.791 8.686 1.00 58.72 179 PRO A CA 1
ATOM 1420 C C . PRO A 1 179 ? -14.541 11.819 9.518 1.00 58.72 179 PRO A C 1
ATOM 1422 O O . PRO A 1 179 ? -14.386 13.019 9.277 1.00 58.72 179 PRO A O 1
ATOM 1425 N N . PRO A 1 180 ? -15.389 11.388 10.470 1.00 58.62 180 PRO A N 1
ATOM 1426 C CA . PRO A 1 180 ? -16.088 12.327 11.326 1.00 58.62 180 PRO A CA 1
ATOM 1427 C C . PRO A 1 180 ? -15.075 13.036 12.230 1.00 58.62 180 PRO A C 1
ATOM 1429 O O . PRO A 1 180 ? -14.043 12.443 12.565 1.00 58.62 180 PRO A O 1
ATOM 1432 N N . PRO A 1 181 ? -15.369 14.273 12.657 1.00 58.78 181 PRO A N 1
ATOM 1433 C CA . PRO A 1 181 ? -14.427 15.027 13.453 1.00 58.78 181 PRO A CA 1
ATOM 1434 C C . PRO A 1 181 ? -14.144 14.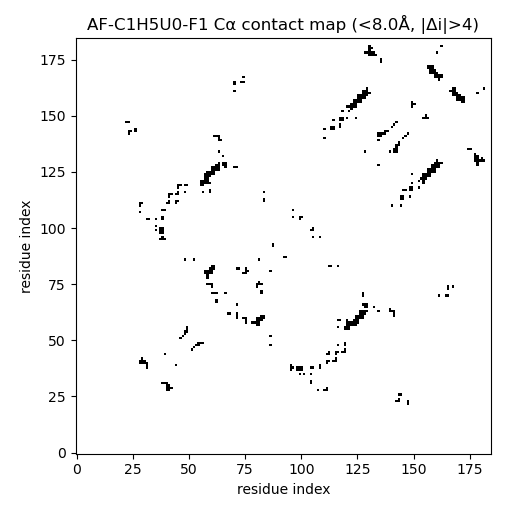377 14.808 1.00 58.78 181 PRO A C 1
ATOM 1436 O O . PRO A 1 181 ? -15.027 13.751 15.418 1.00 58.78 181 PRO A O 1
ATOM 1439 N N . VAL A 1 182 ? -12.921 14.543 15.312 1.00 52.53 182 VAL A N 1
ATOM 1440 C CA . VAL A 1 182 ? -12.588 14.201 16.692 1.00 52.53 182 VAL A CA 1
ATOM 1441 C C . VAL A 1 182 ? -13.401 15.115 17.607 1.00 52.53 182 VAL A C 1
ATOM 1443 O O . VAL A 1 182 ? -13.214 16.329 17.650 1.00 52.53 182 VAL A O 1
ATOM 1446 N N . LYS A 1 183 ? -14.324 14.527 18.377 1.00 45.22 183 LYS A N 1
ATOM 1447 C CA . LYS A 1 183 ? -14.889 15.210 19.542 1.00 45.22 183 LYS A CA 1
ATOM 1448 C C . LYS A 1 183 ? -13.769 15.342 20.568 1.00 45.22 183 LYS A C 1
ATOM 1450 O O . LYS A 1 183 ? -13.478 14.375 21.266 1.00 45.22 183 LYS A O 1
ATOM 1455 N N . ILE A 1 184 ? -13.142 16.511 20.627 1.00 44.41 184 ILE A N 1
ATOM 1456 C CA . ILE A 1 184 ? -12.341 16.903 21.785 1.00 44.41 184 ILE A CA 1
ATOM 1457 C C . ILE A 1 184 ? -13.346 17.057 22.933 1.00 44.41 184 ILE A C 1
ATOM 1459 O O . ILE A 1 184 ? -14.249 17.891 22.840 1.00 44.41 184 ILE A O 1
ATOM 1463 N N . ILE A 1 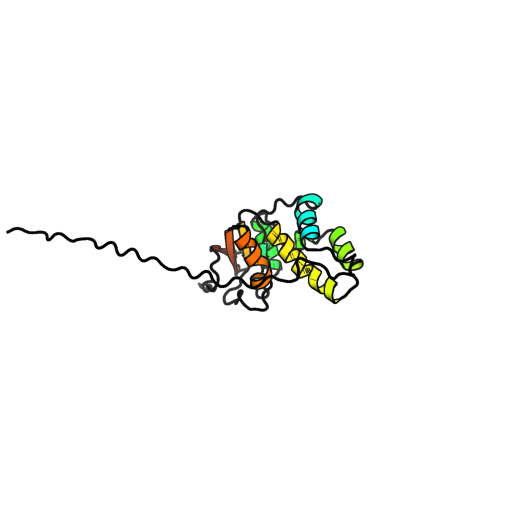185 ? -13.263 16.182 23.936 1.00 46.66 185 ILE A N 1
ATOM 1464 C CA . ILE A 1 185 ? -13.990 16.335 25.205 1.00 46.66 185 ILE A CA 1
ATOM 1465 C C . ILE A 1 185 ? -13.099 17.132 26.147 1.00 46.66 185 ILE A C 1
ATOM 1467 O O . ILE A 1 185 ? -11.902 16.778 26.229 1.00 46.66 185 ILE A O 1
#